Protein AF-A0A8D9PBV0-F1 (afdb_monomer_lite)

Sequence (249 aa):
MQILLNSAFSREEVDAIQDICRNWRSVNKRFAGEMISAIDLSRPKSQHIDIMLHYMQPNEVKELYERTDSEMQGLMHHAANASRVKDDFRTSLDTLTHCLSGDDVEEIMLTKDIRGNIPATITDEAAIIAMDYFKENPELVAKMLVNRDDFGAGILFDTSEIKVLEKAFEVLKNNPDELADILMLCNANGDTAYTYHKEMGHSKEIKNALEEKITELAVDSDLSVKESISLLEINELHPQIANYLRYQK

Structure (mmCIF, N/CA/C/O backbone):
data_AF-A0A8D9PBV0-F1
#
_entry.id   AF-A0A8D9PBV0-F1
#
loop_
_atom_site.group_PDB
_atom_site.id
_atom_site.type_symbol
_atom_site.label_atom_id
_atom_site.label_alt_id
_atom_site.label_comp_id
_atom_site.label_asym_id
_atom_site.label_entity_id
_atom_site.label_seq_id
_atom_site.pdbx_PDB_ins_code
_atom_site.Cartn_x
_atom_site.Cartn_y
_atom_site.Cartn_z
_atom_site.occupancy
_atom_site.B_iso_or_equiv
_atom_site.auth_seq_id
_atom_site.auth_comp_id
_atom_site.auth_asym_id
_atom_site.auth_atom_id
_atom_site.pdbx_PDB_model_num
ATOM 1 N N . MET A 1 1 ? 23.864 8.789 -30.765 1.00 36.25 1 MET A N 1
ATOM 2 C CA . MET A 1 1 ? 23.866 7.311 -30.808 1.00 36.25 1 MET A CA 1
ATOM 3 C C . MET A 1 1 ? 25.249 6.712 -30.554 1.00 36.25 1 MET A C 1
ATOM 5 O O . MET A 1 1 ? 25.465 6.289 -29.435 1.00 36.25 1 MET A O 1
ATOM 9 N N . GLN A 1 2 ? 26.220 6.760 -31.484 1.00 35.47 2 GLN A N 1
ATOM 10 C CA . GLN A 1 2 ? 27.588 6.239 -31.241 1.00 35.47 2 GLN A CA 1
ATOM 11 C C . GLN A 1 2 ? 28.260 6.871 -30.009 1.00 35.47 2 GLN A C 1
ATOM 13 O O . GLN A 1 2 ? 28.910 6.190 -29.233 1.00 35.47 2 GLN A O 1
ATOM 18 N N . ILE A 1 3 ? 28.063 8.178 -29.814 1.00 36.44 3 ILE A N 1
ATOM 19 C CA . ILE A 1 3 ? 28.606 8.928 -28.671 1.00 36.44 3 ILE A CA 1
ATOM 20 C C . ILE A 1 3 ? 27.951 8.492 -27.347 1.00 36.44 3 ILE A C 1
ATOM 22 O O . ILE A 1 3 ? 28.643 8.390 -26.344 1.00 36.44 3 ILE A O 1
ATOM 26 N N . LEU A 1 4 ? 26.647 8.181 -27.359 1.00 36.50 4 LEU A N 1
ATOM 27 C CA . LEU A 1 4 ? 25.906 7.689 -26.188 1.00 36.50 4 LEU A CA 1
ATOM 28 C C . LEU A 1 4 ? 26.328 6.255 -25.841 1.00 36.50 4 LEU A C 1
ATOM 30 O O . LEU A 1 4 ? 26.686 5.980 -24.702 1.00 36.50 4 LEU A O 1
ATOM 34 N N . LEU A 1 5 ? 26.402 5.381 -26.847 1.00 39.47 5 LEU A N 1
ATOM 35 C CA . LEU A 1 5 ? 26.880 4.004 -26.718 1.00 39.47 5 LEU A CA 1
ATOM 36 C C . LEU A 1 5 ? 28.319 3.953 -26.177 1.00 39.47 5 LEU A C 1
ATOM 38 O O . LEU A 1 5 ? 28.586 3.316 -25.167 1.00 39.47 5 LEU A O 1
ATOM 42 N N . ASN A 1 6 ? 29.234 4.725 -26.762 1.00 42.22 6 ASN A N 1
ATOM 43 C CA . ASN A 1 6 ? 30.630 4.770 -26.317 1.00 42.22 6 ASN A CA 1
ATOM 44 C C . ASN A 1 6 ? 30.820 5.402 -24.924 1.00 42.22 6 ASN A C 1
ATOM 46 O O . ASN A 1 6 ? 31.891 5.261 -24.340 1.00 42.22 6 ASN A O 1
ATOM 50 N N . SER A 1 7 ? 29.829 6.143 -24.413 1.00 40.06 7 SER A N 1
ATOM 51 C CA . SER A 1 7 ? 29.861 6.722 -23.060 1.00 40.06 7 SER A CA 1
ATOM 52 C C . SER A 1 7 ? 29.321 5.776 -21.985 1.00 40.06 7 SER A C 1
ATOM 54 O O . SER A 1 7 ? 29.623 5.934 -20.803 1.00 40.06 7 SER A O 1
ATOM 56 N N . ALA A 1 8 ? 28.521 4.796 -22.400 1.00 39.28 8 ALA A N 1
ATOM 57 C CA . ALA A 1 8 ? 27.728 3.950 -21.522 1.00 39.28 8 ALA A CA 1
ATOM 58 C C . ALA A 1 8 ? 28.267 2.514 -21.432 1.00 39.28 8 ALA A C 1
ATOM 60 O O . ALA A 1 8 ? 28.169 1.901 -20.363 1.00 39.28 8 ALA A O 1
ATOM 61 N N . PHE A 1 9 ? 28.896 2.039 -22.509 1.00 48.75 9 PHE A N 1
ATOM 62 C CA . PHE A 1 9 ? 29.321 0.660 -22.726 1.00 48.75 9 PHE A CA 1
ATOM 63 C C . PHE A 1 9 ? 30.794 0.586 -23.119 1.00 48.75 9 PHE A C 1
ATOM 65 O O . PHE A 1 9 ? 31.369 1.533 -23.664 1.00 48.75 9 PHE A O 1
ATOM 72 N N . SER A 1 10 ? 31.404 -0.567 -22.870 1.00 56.88 10 SER A N 1
ATOM 73 C CA . SER A 1 10 ? 32.692 -0.916 -23.452 1.00 56.88 10 SER A CA 1
ATOM 74 C C . SER A 1 10 ? 32.586 -1.001 -24.973 1.00 56.88 10 SER A C 1
ATOM 76 O O . SER A 1 10 ? 31.526 -1.225 -25.553 1.00 56.88 10 SER A O 1
ATOM 78 N N . ARG A 1 11 ? 33.720 -0.833 -25.648 1.00 51.50 11 ARG A N 1
ATOM 79 C CA . ARG A 1 11 ? 33.779 -0.878 -27.111 1.00 51.50 11 ARG A CA 1
ATOM 80 C C . ARG A 1 11 ? 33.295 -2.218 -27.678 1.00 51.50 11 ARG A C 1
ATOM 82 O O . ARG A 1 11 ? 32.643 -2.228 -28.711 1.00 51.50 11 ARG A O 1
ATOM 89 N N . GLU A 1 12 ? 33.576 -3.310 -26.973 1.00 52.69 12 GLU A N 1
ATOM 90 C CA . GLU A 1 12 ? 33.152 -4.668 -27.330 1.00 52.69 12 GLU A CA 1
ATOM 91 C C . GLU A 1 12 ? 31.624 -4.822 -27.264 1.00 52.69 12 GLU A C 1
ATOM 93 O O . GLU A 1 12 ? 31.021 -5.379 -28.179 1.00 52.69 12 GLU A O 1
ATOM 98 N N . GLU A 1 13 ? 30.984 -4.254 -26.239 1.00 50.19 13 GLU A N 1
ATOM 99 C CA . GLU A 1 13 ? 29.521 -4.213 -26.109 1.00 50.19 13 GLU A CA 1
ATOM 100 C C . GLU A 1 13 ? 28.881 -3.314 -27.178 1.00 50.19 13 GLU A C 1
ATOM 102 O O . GLU A 1 13 ? 27.867 -3.682 -27.770 1.00 50.19 13 GLU A O 1
ATOM 107 N N . VAL A 1 14 ? 29.482 -2.156 -27.485 1.00 52.47 14 VAL A N 1
ATOM 108 C CA . VAL A 1 14 ? 28.993 -1.282 -28.566 1.00 52.47 14 VAL A CA 1
ATOM 109 C C . VAL A 1 14 ? 29.062 -1.988 -29.915 1.00 52.47 14 VAL A C 1
ATOM 111 O O . VAL A 1 14 ? 28.100 -1.920 -30.678 1.00 52.47 14 VAL A O 1
ATOM 114 N N . ASP A 1 15 ? 30.168 -2.668 -30.212 1.00 53.44 15 ASP A N 1
ATOM 115 C CA . ASP A 1 15 ? 30.342 -3.393 -31.471 1.00 53.44 15 ASP A CA 1
ATOM 116 C C . ASP A 1 15 ? 29.335 -4.558 -31.578 1.00 53.44 15 ASP A C 1
ATOM 118 O O . ASP A 1 15 ? 28.715 -4.732 -32.629 1.00 53.44 15 ASP A O 1
ATOM 122 N N . ALA A 1 16 ? 29.062 -5.270 -30.477 1.00 51.84 16 ALA A N 1
ATOM 123 C CA . ALA A 1 16 ? 28.031 -6.308 -30.417 1.00 51.84 16 ALA A CA 1
ATOM 124 C C . ALA A 1 16 ? 26.616 -5.750 -30.658 1.00 51.84 16 ALA A C 1
ATOM 126 O O . ALA A 1 16 ? 25.894 -6.257 -31.517 1.00 51.84 16 ALA A O 1
ATOM 127 N N . ILE A 1 17 ? 26.234 -4.666 -29.970 1.00 51.38 17 ILE A N 1
ATOM 128 C CA . ILE A 1 17 ? 24.937 -3.990 -30.159 1.00 51.38 17 ILE A CA 1
ATOM 129 C C . ILE A 1 17 ? 24.792 -3.513 -31.610 1.00 51.38 17 ILE A C 1
ATOM 131 O O . ILE A 1 17 ? 23.733 -3.653 -32.219 1.00 51.38 17 ILE A O 1
ATOM 135 N N . GLN A 1 18 ? 25.858 -2.974 -32.204 1.00 53.25 18 GLN A N 1
ATOM 136 C CA . GLN A 1 18 ? 25.827 -2.489 -33.583 1.00 53.25 18 GLN A CA 1
ATOM 137 C C . GLN A 1 18 ? 25.697 -3.601 -34.614 1.00 53.25 18 GLN A C 1
ATOM 139 O O . GLN A 1 18 ? 24.964 -3.425 -35.590 1.00 53.25 18 GLN A O 1
ATOM 144 N N . ASP A 1 19 ? 26.366 -4.730 -34.416 1.00 53.84 19 ASP A N 1
ATOM 145 C CA . ASP A 1 19 ? 26.230 -5.885 -35.299 1.00 53.84 19 ASP A CA 1
ATOM 146 C C . ASP A 1 19 ? 24.842 -6.528 -35.175 1.00 53.84 19 ASP A C 1
ATOM 148 O O . ASP A 1 19 ? 24.227 -6.873 -36.189 1.00 53.84 19 ASP A O 1
ATOM 152 N N . ILE A 1 20 ? 24.283 -6.577 -33.965 1.00 47.78 20 ILE A N 1
ATOM 153 C CA . ILE A 1 20 ? 22.910 -7.021 -33.704 1.00 47.78 20 ILE A CA 1
ATOM 154 C C . ILE A 1 20 ? 21.889 -6.084 -34.393 1.00 47.78 20 ILE A C 1
ATOM 156 O O . ILE A 1 20 ? 21.031 -6.552 -35.148 1.00 47.78 20 ILE A O 1
ATOM 160 N N . CYS A 1 21 ? 22.040 -4.758 -34.270 1.00 48.34 21 CYS A N 1
ATOM 161 C CA . CYS A 1 21 ? 21.192 -3.769 -34.955 1.00 48.34 21 CYS A CA 1
ATOM 162 C C . CYS A 1 21 ? 21.357 -3.763 -36.487 1.00 48.34 21 CYS A C 1
ATOM 164 O O . CYS A 1 21 ? 20.408 -3.468 -37.211 1.00 48.34 21 CYS A O 1
ATOM 166 N N . ARG A 1 22 ? 22.539 -4.085 -37.029 1.00 50.38 22 ARG A N 1
ATOM 167 C CA . ARG A 1 22 ? 22.750 -4.199 -38.488 1.00 50.38 22 ARG A CA 1
ATOM 168 C C . ARG A 1 22 ? 22.061 -5.431 -39.077 1.00 50.38 22 ARG A C 1
ATOM 170 O O . ARG A 1 22 ? 21.560 -5.365 -40.201 1.00 50.38 22 ARG A O 1
ATOM 177 N N . ASN A 1 23 ? 21.990 -6.523 -38.317 1.00 45.16 23 ASN A N 1
ATOM 178 C CA . ASN A 1 23 ? 21.353 -7.781 -38.724 1.00 45.16 23 ASN A CA 1
ATOM 179 C C . ASN A 1 23 ? 19.815 -7.783 -38.564 1.00 45.16 23 ASN A C 1
ATOM 181 O O . ASN A 1 23 ? 19.135 -8.696 -39.047 1.00 45.16 23 ASN A O 1
ATOM 185 N N . TRP A 1 24 ? 19.264 -6.718 -37.971 1.00 42.69 24 TRP A N 1
ATOM 186 C CA . TRP A 1 24 ? 17.841 -6.456 -37.709 1.00 42.69 24 TRP A CA 1
ATOM 187 C C . TRP A 1 24 ? 16.905 -6.636 -38.914 1.00 42.69 24 TRP A C 1
ATOM 189 O O . TRP A 1 24 ? 15.758 -7.040 -38.747 1.00 42.69 24 TRP A O 1
ATOM 199 N N . ARG A 1 25 ? 17.374 -6.441 -40.154 1.00 44.16 25 ARG A N 1
ATOM 200 C CA . ARG A 1 25 ? 16.506 -6.553 -41.345 1.00 44.16 25 ARG A CA 1
ATOM 201 C C . ARG A 1 25 ? 15.992 -7.968 -41.653 1.00 44.16 25 ARG A C 1
ATOM 203 O O . ARG A 1 25 ? 15.296 -8.115 -42.654 1.00 44.16 25 ARG A O 1
ATOM 210 N N . SER A 1 26 ? 16.326 -9.002 -40.870 1.00 43.44 26 SER A N 1
ATOM 211 C CA . SER A 1 26 ? 16.029 -10.387 -41.271 1.00 43.44 26 SER A CA 1
ATOM 212 C C . SER A 1 26 ? 15.280 -11.300 -40.293 1.00 43.44 26 SER A C 1
ATOM 214 O O . SER A 1 26 ? 14.610 -12.195 -40.800 1.00 43.44 26 SER A O 1
ATOM 216 N N . VAL A 1 27 ? 15.298 -11.147 -38.958 1.00 41.62 27 VAL A N 1
ATOM 217 C C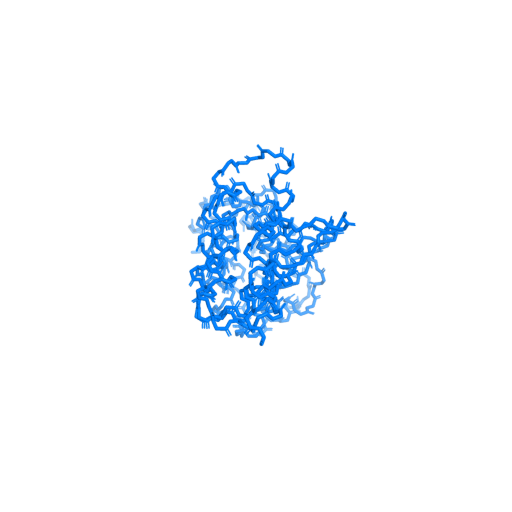A . VAL A 1 27 ? 14.587 -12.113 -38.079 1.00 41.62 27 VAL A CA 1
ATOM 218 C C . VAL A 1 27 ? 14.143 -11.506 -36.737 1.00 41.62 27 VAL A C 1
ATOM 220 O O . VAL A 1 27 ? 14.925 -11.368 -35.800 1.00 41.62 27 VAL A O 1
ATOM 223 N N . ASN A 1 28 ? 12.841 -11.242 -36.617 1.00 49.28 28 ASN A N 1
ATOM 224 C CA . ASN A 1 28 ? 12.184 -10.514 -35.521 1.00 49.28 28 ASN A CA 1
ATOM 225 C C . ASN A 1 28 ? 11.972 -11.324 -34.207 1.00 49.28 28 ASN A C 1
ATOM 227 O O . ASN A 1 28 ? 10.923 -11.228 -33.578 1.00 49.28 28 ASN A O 1
ATOM 231 N N . LYS A 1 29 ? 12.899 -12.219 -33.817 1.00 43.50 29 LYS A N 1
ATOM 232 C CA . LYS A 1 29 ? 12.733 -13.070 -32.602 1.00 43.50 29 LYS A CA 1
ATOM 233 C C . LYS A 1 29 ? 14.004 -13.366 -31.798 1.00 43.50 29 LYS A C 1
ATOM 235 O O . LYS A 1 29 ? 13.901 -13.654 -30.615 1.00 43.50 29 LYS A O 1
ATOM 240 N N . ARG A 1 30 ? 15.190 -13.322 -32.414 1.00 40.69 30 ARG A N 1
ATOM 241 C CA . ARG A 1 30 ? 16.468 -13.659 -31.747 1.00 40.69 30 ARG A CA 1
ATOM 242 C C . ARG A 1 30 ? 17.102 -12.464 -31.018 1.00 40.69 30 ARG A C 1
ATOM 244 O O . ARG A 1 30 ? 17.847 -12.640 -30.067 1.00 40.69 30 ARG A O 1
ATOM 251 N N . PHE A 1 31 ? 16.729 -11.262 -31.451 1.00 45.47 31 PHE A N 1
ATOM 252 C CA . PHE A 1 31 ? 17.307 -9.980 -31.059 1.00 45.47 31 PHE A CA 1
ATOM 253 C C . PHE A 1 31 ? 17.132 -9.638 -29.576 1.00 45.47 31 PHE A C 1
ATOM 255 O O . PHE A 1 31 ? 18.083 -9.189 -28.955 1.00 45.47 31 PHE A O 1
ATOM 262 N N . ALA A 1 32 ? 15.951 -9.864 -28.996 1.00 44.62 32 ALA A N 1
ATOM 263 C CA . ALA A 1 32 ? 15.698 -9.514 -27.599 1.00 44.62 32 ALA A CA 1
ATOM 264 C C . ALA A 1 32 ? 16.566 -10.336 -26.643 1.00 44.62 32 ALA A C 1
ATOM 266 O O . ALA A 1 32 ? 17.310 -9.760 -25.861 1.00 44.62 32 ALA A O 1
ATOM 267 N N . GLY A 1 33 ? 16.566 -11.663 -26.798 1.00 40.53 33 GLY A N 1
ATOM 268 C CA . GLY A 1 33 ? 17.412 -12.548 -25.996 1.00 40.53 33 GLY A CA 1
ATOM 269 C C . GLY A 1 33 ? 18.910 -12.299 -26.207 1.00 40.53 33 GLY A C 1
ATOM 270 O O . GLY A 1 33 ? 19.678 -12.371 -25.253 1.00 40.53 33 GLY A O 1
ATOM 271 N N . GLU A 1 34 ? 19.345 -11.950 -27.424 1.00 44.31 34 GLU A N 1
ATOM 272 C CA . GLU A 1 34 ? 20.750 -11.605 -27.707 1.00 44.31 34 GLU A CA 1
ATOM 273 C C . GLU A 1 34 ? 21.148 -10.230 -27.139 1.00 44.31 34 GLU A C 1
ATOM 275 O O . GLU A 1 34 ? 22.245 -10.099 -26.605 1.00 44.31 34 GLU A O 1
ATOM 280 N N . MET A 1 35 ? 20.261 -9.229 -27.168 1.00 45.88 35 MET A N 1
ATOM 281 C CA . MET A 1 35 ? 20.467 -7.924 -26.524 1.00 45.88 35 MET A CA 1
ATOM 282 C C . MET A 1 35 ? 20.488 -8.043 -25.000 1.00 45.88 35 MET A C 1
ATOM 284 O O . MET A 1 35 ? 21.378 -7.493 -24.366 1.00 45.88 35 MET A O 1
ATOM 288 N N . ILE A 1 36 ? 19.560 -8.799 -24.413 1.00 44.12 36 ILE A N 1
ATOM 289 C CA . ILE A 1 36 ? 19.495 -9.064 -22.968 1.00 44.12 36 ILE A CA 1
ATOM 290 C C . ILE A 1 36 ? 20.719 -9.862 -22.496 1.00 44.12 36 ILE A C 1
ATOM 292 O O . ILE A 1 36 ? 21.207 -9.635 -21.396 1.00 44.12 36 ILE A O 1
ATOM 296 N N . SER A 1 37 ? 21.264 -10.740 -23.346 1.00 42.94 37 SER A N 1
ATOM 297 C CA . SER A 1 37 ? 22.513 -11.466 -23.071 1.00 42.94 37 SER A CA 1
ATOM 298 C C . SER A 1 37 ? 23.777 -10.615 -23.261 1.00 42.94 37 SER A C 1
ATOM 300 O O . SER A 1 37 ? 24.800 -10.905 -22.644 1.00 42.94 37 SER A O 1
ATOM 302 N N . ALA A 1 38 ? 23.742 -9.609 -24.143 1.00 40.69 38 ALA A N 1
ATOM 303 C CA . ALA A 1 38 ? 24.864 -8.707 -24.423 1.00 40.69 38 ALA A CA 1
ATOM 304 C C . ALA A 1 38 ? 24.919 -7.506 -23.466 1.00 40.69 38 ALA A C 1
ATOM 306 O O . ALA A 1 38 ? 25.987 -6.942 -23.242 1.00 40.69 38 ALA A O 1
ATOM 307 N N . ILE A 1 39 ? 23.775 -7.116 -22.908 1.00 45.81 39 ILE A N 1
ATOM 308 C CA . ILE A 1 39 ? 23.671 -6.142 -21.829 1.00 45.81 39 ILE A CA 1
ATOM 309 C C . ILE A 1 39 ? 24.041 -6.871 -20.541 1.00 45.81 39 ILE A C 1
ATOM 311 O O . ILE A 1 39 ? 23.342 -7.783 -20.109 1.00 45.81 39 ILE A O 1
ATOM 315 N N . ASP A 1 40 ? 25.143 -6.477 -19.909 1.00 42.38 40 ASP A N 1
ATOM 316 C CA . ASP A 1 40 ? 25.464 -6.940 -18.564 1.00 42.38 40 ASP A CA 1
ATOM 317 C C . ASP A 1 40 ? 24.347 -6.510 -17.595 1.00 42.38 40 ASP A C 1
ATOM 319 O O . ASP A 1 40 ? 24.329 -5.388 -17.082 1.00 42.38 40 ASP A O 1
ATOM 323 N N . LEU A 1 41 ? 23.410 -7.427 -17.327 1.00 41.47 41 LEU A N 1
ATOM 324 C CA . LEU A 1 41 ? 22.306 -7.255 -16.380 1.00 41.47 41 LEU A CA 1
ATOM 325 C C . LEU A 1 41 ? 22.797 -6.997 -14.944 1.00 41.47 41 LEU A C 1
ATOM 327 O O . LEU A 1 41 ? 21.984 -6.722 -14.069 1.00 41.47 41 LEU A O 1
ATOM 331 N N . SER A 1 42 ? 24.100 -7.058 -14.646 1.00 37.19 42 SER A N 1
ATOM 332 C CA . SER A 1 42 ? 24.633 -6.597 -13.357 1.00 37.19 42 SER A CA 1
ATOM 333 C C . SER A 1 42 ? 24.762 -5.069 -13.260 1.00 37.19 42 SER A C 1
ATOM 335 O O . SER A 1 42 ? 25.032 -4.544 -12.176 1.00 37.19 42 SER A O 1
ATOM 337 N N . ARG A 1 43 ? 24.544 -4.332 -14.362 1.00 38.22 43 ARG A N 1
ATOM 338 C CA . ARG A 1 43 ? 24.663 -2.869 -14.421 1.00 38.22 43 ARG A CA 1
ATOM 339 C C . ARG A 1 43 ? 23.362 -2.217 -14.909 1.00 38.22 43 ARG A C 1
ATOM 341 O O . ARG A 1 43 ? 23.128 -2.135 -16.114 1.00 38.22 43 ARG A O 1
ATOM 348 N N . PRO A 1 44 ? 22.533 -1.685 -13.997 1.00 37.72 44 PRO A N 1
ATOM 349 C CA . PRO A 1 44 ? 21.381 -0.880 -14.372 1.00 37.72 44 PRO A CA 1
ATOM 350 C C . PRO A 1 44 ? 21.894 0.433 -14.953 1.00 37.72 44 PRO A C 1
ATOM 352 O O . PRO A 1 44 ? 22.664 1.149 -14.314 1.00 37.72 44 PRO A O 1
ATOM 355 N N . LYS A 1 45 ? 21.493 0.747 -16.180 1.00 44.91 45 LYS A N 1
ATOM 356 C CA . LYS A 1 45 ? 21.594 2.105 -16.707 1.00 44.91 45 LYS A CA 1
ATOM 357 C C . LYS A 1 45 ? 20.335 2.357 -17.510 1.00 44.91 45 LYS A C 1
ATOM 359 O O . LYS A 1 45 ? 20.077 1.629 -18.463 1.00 44.91 45 LYS A O 1
ATOM 364 N N . SER A 1 46 ? 19.597 3.401 -17.157 1.00 40.22 46 SER A N 1
ATOM 365 C CA . SER A 1 46 ? 18.523 4.021 -17.954 1.00 40.22 46 SER A CA 1
ATOM 366 C C . SER A 1 46 ? 18.843 4.104 -19.458 1.00 40.22 46 SER A C 1
ATOM 368 O O . SER A 1 46 ? 17.984 3.884 -20.306 1.00 40.22 46 SER A O 1
ATOM 370 N N . GLN A 1 47 ? 20.123 4.269 -19.796 1.00 41.84 47 GLN A N 1
ATOM 371 C CA . GLN A 1 47 ? 20.657 4.248 -21.161 1.00 41.84 47 GLN A CA 1
ATOM 372 C C . GLN A 1 47 ? 20.375 2.943 -21.937 1.00 41.84 47 GLN A C 1
ATOM 374 O O . GLN A 1 47 ? 20.214 3.002 -23.153 1.00 41.84 47 GLN A O 1
ATOM 379 N N . HIS A 1 48 ? 20.290 1.777 -21.280 1.00 45.41 48 HIS A N 1
ATOM 380 C CA . HIS A 1 48 ? 19.920 0.501 -21.914 1.00 45.41 48 HIS A CA 1
ATOM 381 C C . HIS A 1 48 ? 18.485 0.528 -22.453 1.00 45.41 48 HIS A C 1
ATOM 383 O O . HIS A 1 48 ? 18.235 0.058 -23.563 1.00 45.41 48 HIS A O 1
ATOM 389 N N . ILE A 1 49 ? 17.568 1.128 -21.691 1.00 47.59 49 ILE A N 1
ATOM 390 C CA . ILE A 1 49 ? 16.146 1.238 -22.029 1.00 47.59 49 ILE A CA 1
ATOM 391 C C . ILE A 1 49 ? 15.966 2.230 -23.185 1.00 47.59 49 ILE A C 1
ATOM 393 O O . ILE A 1 49 ? 15.338 1.893 -24.188 1.00 47.59 49 ILE A O 1
ATOM 397 N N . ASP A 1 50 ? 16.617 3.395 -23.110 1.00 43.06 50 ASP A N 1
ATOM 398 C CA . ASP A 1 50 ? 16.620 4.389 -24.192 1.00 43.06 50 ASP A CA 1
ATOM 399 C C . ASP A 1 50 ? 17.129 3.801 -25.516 1.00 43.06 50 ASP A C 1
ATOM 401 O O . ASP A 1 50 ? 16.609 4.108 -26.588 1.00 43.06 50 ASP A O 1
ATOM 405 N N . ILE A 1 51 ? 18.148 2.936 -25.460 1.00 45.00 51 ILE A N 1
ATOM 406 C CA . ILE A 1 51 ? 18.693 2.264 -26.643 1.00 45.00 51 ILE A CA 1
ATOM 407 C C . ILE A 1 51 ? 17.714 1.220 -27.176 1.00 45.00 51 ILE A C 1
ATOM 409 O O . ILE A 1 51 ? 17.468 1.213 -28.378 1.00 45.00 51 ILE A O 1
ATOM 413 N N . MET A 1 52 ? 17.134 0.368 -26.324 1.00 48.44 52 MET A N 1
ATOM 414 C CA . MET A 1 52 ? 16.145 -0.629 -26.756 1.00 48.44 52 MET A CA 1
ATOM 415 C C . MET A 1 52 ? 14.953 0.035 -27.458 1.00 48.44 52 MET A C 1
ATOM 417 O O . MET A 1 52 ? 14.555 -0.391 -28.540 1.00 48.44 52 MET A O 1
ATOM 421 N N . LEU A 1 53 ? 14.453 1.142 -26.913 1.00 45.34 53 LEU A N 1
ATOM 422 C CA . LEU A 1 53 ? 13.282 1.845 -27.439 1.00 45.34 53 LEU A CA 1
ATOM 423 C C . LEU A 1 53 ? 13.578 2.729 -28.647 1.00 45.34 53 LEU A C 1
ATOM 425 O O . LEU A 1 53 ? 12.698 2.955 -29.470 1.00 45.34 53 LEU A O 1
ATOM 429 N N . HIS A 1 54 ? 14.823 3.176 -28.820 1.00 44.97 54 HIS A N 1
ATOM 430 C CA . HIS A 1 54 ? 15.232 3.881 -30.035 1.00 44.97 54 HIS A CA 1
ATOM 431 C C . HIS A 1 54 ? 15.156 2.997 -31.294 1.00 44.97 54 HIS A C 1
ATOM 433 O O . HIS A 1 54 ? 15.034 3.520 -32.403 1.00 44.97 54 HIS A O 1
ATOM 439 N N . TYR A 1 55 ? 15.243 1.671 -31.137 1.00 40.78 55 TYR A N 1
ATOM 440 C CA . TYR A 1 55 ? 15.248 0.713 -32.247 1.00 40.78 55 TYR A CA 1
ATOM 441 C C . TYR A 1 55 ? 13.968 -0.120 -32.377 1.00 40.78 55 TYR A C 1
ATOM 443 O O . TYR A 1 55 ? 13.808 -0.795 -33.393 1.00 40.78 55 TYR A O 1
ATOM 451 N N . MET A 1 56 ? 13.062 -0.069 -31.399 1.00 43.97 56 MET A N 1
ATOM 452 C CA . MET A 1 56 ? 11.808 -0.824 -31.408 1.00 43.97 56 MET A CA 1
ATOM 453 C C . MET A 1 56 ? 10.625 0.078 -31.768 1.00 43.97 56 MET A C 1
ATOM 455 O O . MET A 1 56 ? 10.514 1.205 -31.291 1.00 43.97 56 MET A O 1
ATOM 459 N N . GLN A 1 57 ? 9.717 -0.408 -32.610 1.00 39.88 57 GLN A N 1
ATOM 460 C CA . GLN A 1 57 ? 8.422 0.238 -32.828 1.00 39.88 57 GLN A CA 1
ATOM 461 C C . GLN A 1 57 ? 7.487 -0.008 -31.622 1.00 39.88 57 GLN A C 1
ATOM 463 O O . GLN A 1 57 ? 7.627 -1.031 -30.953 1.00 39.88 57 GLN A O 1
ATOM 468 N N . PRO A 1 58 ? 6.493 0.859 -31.337 1.00 41.72 58 PRO A N 1
ATOM 469 C CA . PRO A 1 58 ? 5.595 0.697 -30.181 1.00 41.72 58 PRO A CA 1
ATOM 470 C C . PRO A 1 58 ? 4.892 -0.671 -30.106 1.00 41.72 58 PRO A C 1
ATOM 472 O O . PRO A 1 58 ? 4.760 -1.263 -29.039 1.00 41.72 58 PRO A O 1
AT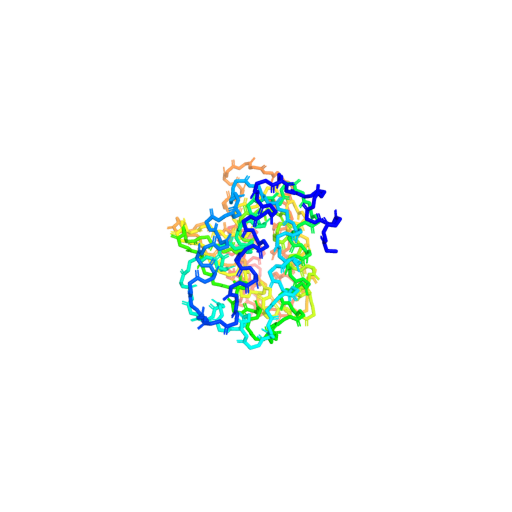OM 475 N N . ASN A 1 59 ? 4.504 -1.231 -31.252 1.00 42.72 59 ASN A N 1
ATOM 476 C CA . ASN A 1 59 ? 3.935 -2.577 -31.347 1.00 42.72 59 ASN A CA 1
ATOM 477 C C . ASN A 1 59 ? 4.959 -3.692 -31.068 1.00 42.72 59 ASN A C 1
ATOM 479 O O . ASN A 1 59 ? 4.573 -4.765 -30.627 1.00 42.72 59 ASN A O 1
ATOM 483 N N . GLU A 1 60 ? 6.249 -3.450 -31.301 1.00 46.47 60 GLU A N 1
ATOM 484 C CA . GLU A 1 60 ? 7.332 -4.387 -30.986 1.00 46.47 60 GLU A CA 1
ATOM 485 C C . GLU A 1 60 ? 7.687 -4.347 -29.496 1.00 46.47 60 GLU A C 1
ATOM 487 O O . GLU A 1 60 ? 8.034 -5.381 -28.941 1.00 46.47 60 GLU A O 1
ATOM 492 N N . VAL A 1 61 ? 7.556 -3.190 -28.833 1.00 47.75 61 VAL A N 1
ATOM 493 C CA . VAL A 1 61 ? 7.676 -3.062 -27.366 1.00 47.75 61 VAL A CA 1
ATOM 494 C C . VAL A 1 61 ? 6.531 -3.797 -26.679 1.00 47.75 61 VAL A C 1
ATOM 496 O O . VAL A 1 61 ? 6.771 -4.579 -25.762 1.00 47.75 61 VAL A O 1
ATOM 499 N N . LYS A 1 62 ? 5.305 -3.616 -27.186 1.00 43.56 62 LYS A N 1
ATOM 500 C CA . LYS A 1 62 ? 4.123 -4.358 -26.741 1.00 43.56 62 LYS A CA 1
ATOM 501 C C . LYS A 1 62 ? 4.266 -5.864 -26.986 1.00 43.56 62 LYS A C 1
ATOM 503 O O . LYS A 1 62 ? 4.085 -6.634 -26.056 1.00 43.56 62 LYS A O 1
ATOM 508 N N . GLU A 1 63 ? 4.692 -6.294 -28.177 1.00 44.72 63 GLU A N 1
ATOM 509 C CA . GLU A 1 63 ? 4.975 -7.714 -28.442 1.00 44.72 63 GLU A CA 1
ATOM 510 C C . GLU A 1 63 ? 6.113 -8.267 -27.569 1.00 44.72 63 GLU A C 1
ATOM 512 O O . GLU A 1 63 ? 6.080 -9.444 -27.231 1.00 44.72 63 GLU A O 1
ATOM 517 N N . LEU A 1 64 ? 7.127 -7.474 -27.204 1.00 46.94 64 LEU A N 1
ATOM 518 C CA . LEU A 1 64 ? 8.193 -7.915 -26.296 1.00 46.94 64 LEU A CA 1
ATOM 519 C C . LEU A 1 64 ? 7.670 -8.114 -24.872 1.00 46.94 64 LEU A C 1
ATOM 521 O O . LEU A 1 64 ? 7.986 -9.120 -24.235 1.00 46.94 64 LEU A O 1
ATOM 525 N N . TYR A 1 65 ? 6.840 -7.175 -24.420 1.00 43.62 65 TYR A N 1
ATOM 526 C CA . TYR A 1 65 ? 6.151 -7.225 -23.140 1.00 43.62 65 TYR A CA 1
ATOM 527 C C . TYR A 1 65 ? 5.194 -8.431 -23.063 1.00 43.62 65 TYR A C 1
ATOM 529 O O . TYR A 1 65 ? 5.256 -9.209 -22.118 1.00 43.62 65 TYR A O 1
ATOM 537 N N . GLU A 1 66 ? 4.396 -8.665 -24.111 1.00 40.72 66 GLU A N 1
ATOM 538 C CA . GLU A 1 66 ? 3.421 -9.764 -24.207 1.00 40.72 66 GLU A CA 1
ATOM 539 C C . GLU A 1 66 ? 4.044 -11.149 -24.489 1.00 40.72 66 GLU A C 1
ATOM 541 O O . GLU A 1 66 ? 3.397 -12.169 -24.253 1.00 40.72 66 GLU A O 1
ATOM 546 N N . ARG A 1 67 ? 5.268 -11.235 -25.044 1.00 42.78 67 ARG A N 1
ATOM 547 C CA . ARG A 1 67 ? 5.869 -12.512 -25.509 1.00 42.78 67 ARG A CA 1
ATOM 548 C C . ARG A 1 67 ? 7.021 -13.035 -24.652 1.00 42.78 67 ARG A C 1
ATOM 550 O O . ARG A 1 67 ? 7.618 -14.044 -25.038 1.00 42.78 67 ARG A O 1
ATOM 557 N N . THR A 1 68 ? 7.340 -12.410 -23.519 1.00 39.81 68 THR A N 1
ATOM 558 C CA . THR A 1 68 ? 8.376 -12.918 -22.605 1.00 39.81 68 THR A CA 1
ATOM 559 C C . THR A 1 68 ? 7.939 -12.866 -21.143 1.00 39.81 68 THR A C 1
ATOM 561 O O . THR A 1 68 ? 7.975 -11.822 -20.507 1.00 39.81 68 THR A O 1
ATOM 564 N N . ASP A 1 69 ? 7.634 -14.038 -20.590 1.00 40.31 69 ASP A N 1
ATOM 565 C CA . ASP A 1 69 ? 7.308 -14.291 -19.176 1.00 40.31 69 ASP A CA 1
ATOM 566 C C . ASP A 1 69 ? 8.429 -13.929 -18.160 1.00 40.31 69 ASP A C 1
ATOM 568 O O . ASP A 1 69 ? 8.340 -14.324 -17.001 1.00 40.31 69 ASP A O 1
ATOM 572 N N . SER A 1 70 ? 9.530 -13.248 -18.526 1.00 42.06 70 SER A N 1
ATOM 573 C CA . SER A 1 70 ? 10.643 -13.070 -17.566 1.00 42.06 70 SER A CA 1
ATOM 574 C C . SER A 1 70 ? 11.624 -11.912 -17.764 1.00 42.06 70 SER A C 1
ATOM 576 O O . SER A 1 70 ? 12.245 -11.502 -16.786 1.00 42.06 70 SER A O 1
ATOM 578 N N . GLU A 1 71 ? 11.831 -11.376 -18.971 1.00 39.09 71 GLU A N 1
ATOM 579 C CA . GLU A 1 71 ? 12.986 -10.483 -19.201 1.00 39.09 71 GLU A CA 1
ATOM 580 C C . GLU A 1 71 ? 12.636 -8.984 -19.224 1.00 39.09 71 GLU A C 1
ATOM 582 O O . GLU A 1 71 ? 13.405 -8.181 -18.696 1.00 39.09 71 GLU A O 1
ATOM 587 N N . MET A 1 72 ? 11.465 -8.587 -19.744 1.00 44.47 72 MET A N 1
ATOM 588 C CA . MET A 1 72 ? 11.039 -7.175 -19.744 1.00 44.47 72 MET A CA 1
ATOM 589 C C . MET A 1 72 ? 10.341 -6.759 -18.438 1.00 44.47 72 MET A C 1
ATOM 591 O O . MET A 1 72 ? 10.590 -5.660 -17.944 1.00 44.47 72 MET A O 1
ATOM 595 N N . GLN A 1 73 ? 9.578 -7.665 -17.806 1.00 48.31 73 GLN A N 1
ATOM 596 C CA . GLN A 1 73 ? 9.195 -7.555 -16.386 1.00 48.31 73 GLN A CA 1
ATOM 597 C C . GLN A 1 73 ? 10.456 -7.380 -15.525 1.00 48.31 73 GLN A C 1
ATOM 599 O O . GLN A 1 73 ? 10.530 -6.496 -14.675 1.00 48.31 73 GLN A O 1
ATOM 604 N N . GLY A 1 74 ? 11.517 -8.119 -15.860 1.00 47.66 74 GLY A N 1
ATOM 605 C CA . GLY A 1 74 ? 12.842 -7.954 -15.282 1.00 47.66 74 GLY A CA 1
ATOM 606 C C . GLY A 1 74 ? 13.355 -6.512 -15.281 1.00 47.66 74 GLY A C 1
ATOM 607 O O . GLY A 1 74 ? 14.040 -6.170 -14.337 1.00 47.66 74 GLY A O 1
ATOM 608 N N . LEU A 1 75 ? 13.007 -5.632 -16.229 1.00 50.09 75 LEU A N 1
ATOM 609 C CA . LEU A 1 75 ? 13.525 -4.253 -16.271 1.00 50.09 75 LEU A CA 1
ATOM 610 C C . LEU A 1 75 ? 12.917 -3.332 -15.204 1.00 50.09 75 LEU A C 1
ATOM 612 O O . LEU A 1 75 ? 13.664 -2.596 -14.568 1.00 50.09 75 LEU A O 1
ATOM 616 N N . MET A 1 76 ? 11.603 -3.389 -14.956 1.00 55.12 76 MET A N 1
ATOM 617 C CA . MET A 1 76 ? 10.970 -2.615 -13.870 1.00 55.12 76 MET A CA 1
ATOM 618 C C . MET A 1 76 ? 11.352 -3.153 -12.498 1.00 55.12 76 MET A C 1
ATOM 620 O O . MET A 1 76 ? 11.645 -2.386 -11.584 1.00 55.12 76 MET A O 1
ATOM 624 N N . HIS A 1 77 ? 11.409 -4.478 -12.377 1.00 52.88 77 HIS A N 1
ATOM 625 C CA . HIS A 1 77 ? 11.848 -5.153 -11.161 1.00 52.88 77 HIS A CA 1
ATOM 626 C C . HIS A 1 77 ? 13.348 -4.951 -10.912 1.00 52.88 77 HIS A C 1
ATOM 628 O O . HIS A 1 77 ? 13.777 -4.806 -9.771 1.00 52.88 77 HIS A O 1
ATOM 634 N N . HIS A 1 78 ? 14.168 -4.863 -11.961 1.00 49.19 78 HIS A N 1
ATOM 635 C CA . HIS A 1 78 ? 15.592 -4.536 -11.864 1.00 49.19 78 HIS A CA 1
ATOM 636 C C . HIS A 1 78 ? 15.810 -3.061 -11.549 1.00 49.19 78 HIS A C 1
ATOM 638 O O . HIS A 1 78 ? 16.572 -2.779 -10.637 1.00 49.19 78 HIS A O 1
ATOM 644 N N . ALA A 1 79 ? 15.090 -2.130 -12.184 1.00 47.03 79 ALA A N 1
ATOM 645 C CA . ALA A 1 79 ? 15.123 -0.705 -11.843 1.00 47.03 79 ALA A CA 1
ATOM 646 C C . ALA A 1 79 ? 14.674 -0.454 -10.393 1.00 47.03 79 ALA A C 1
ATOM 648 O O . ALA A 1 79 ? 15.289 0.342 -9.686 1.00 47.03 79 ALA A O 1
ATOM 649 N N . ALA A 1 80 ? 13.657 -1.178 -9.919 1.00 46.72 80 ALA A N 1
ATOM 650 C CA . ALA A 1 80 ? 13.219 -1.150 -8.527 1.00 46.72 80 ALA A CA 1
ATOM 651 C C . ALA A 1 80 ? 14.234 -1.792 -7.562 1.00 46.72 80 ALA A C 1
ATOM 653 O O . ALA A 1 80 ? 14.401 -1.300 -6.454 1.00 46.72 80 ALA A O 1
ATOM 654 N N . ASN A 1 81 ? 14.958 -2.842 -7.971 1.00 46.69 81 ASN A N 1
ATOM 655 C CA . ASN A 1 81 ? 16.070 -3.420 -7.196 1.00 46.69 81 ASN A CA 1
ATOM 656 C C . ASN A 1 81 ? 17.333 -2.531 -7.221 1.00 46.69 81 ASN A C 1
ATOM 658 O O . ASN A 1 81 ? 18.126 -2.523 -6.278 1.00 46.69 81 ASN A O 1
ATOM 662 N N . ALA A 1 82 ? 17.534 -1.780 -8.303 1.00 38.62 82 ALA A N 1
ATOM 663 C CA . ALA A 1 82 ? 18.630 -0.842 -8.524 1.00 38.62 82 ALA A CA 1
ATOM 664 C C . ALA A 1 82 ? 18.392 0.536 -7.882 1.00 38.62 82 ALA A C 1
ATOM 666 O O . ALA A 1 82 ? 19.336 1.321 -7.770 1.00 38.62 82 ALA A O 1
ATOM 667 N N . SER A 1 83 ? 17.165 0.809 -7.419 1.00 41.03 83 SER A N 1
ATOM 668 C CA . SER A 1 83 ? 16.628 2.096 -6.936 1.00 41.03 83 SER A CA 1
ATOM 669 C C . SER A 1 83 ? 17.320 2.705 -5.705 1.00 41.03 83 SER A C 1
ATOM 671 O O . SER A 1 83 ? 16.879 3.729 -5.182 1.00 41.03 83 SER A O 1
ATOM 673 N N . ARG A 1 84 ? 18.491 2.196 -5.298 1.00 42.41 84 ARG A N 1
ATOM 674 C CA . ARG A 1 84 ? 19.456 2.997 -4.520 1.00 42.41 84 ARG A CA 1
ATOM 675 C C . ARG A 1 84 ? 19.810 4.322 -5.222 1.00 42.41 84 ARG A C 1
ATOM 677 O O . ARG A 1 84 ? 20.379 5.204 -4.584 1.00 42.41 84 ARG A O 1
ATOM 684 N N . VAL A 1 85 ? 19.459 4.473 -6.504 1.00 44.69 85 VAL A N 1
ATOM 685 C CA . VAL A 1 85 ? 19.465 5.722 -7.274 1.00 44.69 85 VAL A CA 1
ATOM 686 C C . VAL A 1 85 ? 18.023 6.065 -7.696 1.00 44.69 85 VAL A C 1
ATOM 688 O O . VAL A 1 85 ? 17.438 5.387 -8.534 1.00 44.69 85 VAL A O 1
ATOM 691 N N . LYS A 1 86 ? 17.443 7.121 -7.105 1.00 50.47 86 LYS A N 1
ATOM 692 C CA . LYS A 1 86 ? 16.027 7.537 -7.258 1.00 50.47 86 LYS A CA 1
ATOM 693 C C . LYS A 1 86 ? 15.573 7.757 -8.710 1.00 50.47 86 LYS A C 1
ATOM 695 O O . LYS A 1 86 ? 14.408 7.542 -9.036 1.00 50.47 86 LYS A O 1
ATOM 700 N N . ASP A 1 87 ? 16.485 8.189 -9.575 1.00 54.41 87 ASP A N 1
ATOM 701 C CA . ASP A 1 87 ? 16.155 8.631 -10.933 1.00 54.41 87 ASP A CA 1
ATOM 702 C C . ASP A 1 87 ? 15.837 7.466 -11.889 1.00 54.41 87 ASP A C 1
ATOM 704 O O . ASP A 1 87 ? 15.118 7.657 -12.872 1.00 54.41 87 ASP A O 1
ATOM 708 N N . ASP A 1 88 ? 16.295 6.245 -11.594 1.00 63.78 88 ASP A N 1
ATOM 709 C CA . ASP A 1 88 ? 16.182 5.114 -12.525 1.00 63.78 88 ASP A CA 1
ATOM 710 C C . ASP A 1 88 ? 14.765 4.511 -12.572 1.00 63.78 88 ASP A C 1
ATOM 712 O O . ASP A 1 88 ? 14.283 4.145 -13.648 1.00 63.78 88 ASP A O 1
ATOM 716 N N . PHE A 1 89 ? 14.048 4.458 -11.442 1.00 70.38 89 PHE A N 1
ATOM 717 C CA . PHE A 1 89 ? 12.693 3.889 -11.403 1.00 70.38 89 PHE A CA 1
ATOM 718 C C . PHE A 1 89 ? 11.656 4.813 -12.057 1.00 70.38 89 PHE A C 1
ATOM 720 O O . PHE A 1 89 ? 10.859 4.367 -12.882 1.00 70.38 89 PHE A O 1
ATOM 727 N N . ARG A 1 90 ? 11.707 6.123 -11.769 1.00 75.19 90 ARG A N 1
ATOM 728 C CA . ARG A 1 90 ? 10.805 7.105 -12.395 1.00 75.19 90 ARG A CA 1
ATOM 729 C C . ARG A 1 90 ? 11.023 7.195 -13.904 1.00 75.19 90 ARG A C 1
ATOM 731 O O . ARG A 1 90 ? 10.055 7.155 -14.655 1.00 75.19 90 ARG A O 1
ATOM 738 N N . THR A 1 91 ? 12.283 7.246 -14.341 1.00 68.31 91 THR A N 1
ATOM 739 C CA . THR A 1 91 ? 12.622 7.261 -15.773 1.00 68.31 91 THR A CA 1
ATOM 740 C C . THR A 1 91 ? 12.072 6.022 -16.478 1.00 68.31 91 THR A C 1
ATOM 742 O O . THR A 1 91 ? 11.549 6.128 -17.585 1.00 68.31 91 THR A O 1
ATOM 745 N N . SER A 1 92 ? 12.122 4.854 -15.830 1.00 68.25 92 SER A N 1
ATOM 746 C CA . SER A 1 92 ? 11.558 3.617 -16.382 1.00 68.25 92 SER A CA 1
ATOM 747 C C . SER A 1 92 ? 10.030 3.687 -16.528 1.00 68.25 92 SER A C 1
ATOM 749 O O . SER A 1 92 ? 9.511 3.313 -17.578 1.00 68.25 92 SER A O 1
ATOM 751 N N . LEU A 1 93 ? 9.312 4.240 -15.540 1.00 74.00 93 LEU A N 1
ATOM 752 C CA . LEU A 1 93 ? 7.861 4.469 -15.627 1.00 74.00 93 LEU A CA 1
ATOM 753 C C . LEU A 1 93 ? 7.479 5.435 -16.752 1.00 74.00 93 LEU A C 1
ATOM 755 O O . LEU A 1 93 ? 6.586 5.129 -17.542 1.00 74.00 93 LEU A O 1
ATOM 759 N N . ASP A 1 94 ? 8.171 6.573 -16.856 1.00 71.69 94 ASP A N 1
ATOM 760 C CA . ASP A 1 94 ? 7.948 7.558 -17.926 1.00 71.69 94 ASP A CA 1
ATOM 761 C C . ASP A 1 94 ? 8.122 6.929 -19.304 1.00 71.69 94 ASP A C 1
ATOM 763 O O . ASP A 1 94 ? 7.349 7.148 -20.237 1.00 71.69 94 ASP A O 1
ATOM 767 N N . THR A 1 95 ? 9.135 6.085 -19.402 1.00 64.06 95 THR A N 1
ATOM 768 C CA . THR A 1 95 ? 9.499 5.412 -20.628 1.00 64.06 95 THR A CA 1
ATOM 769 C C . THR A 1 95 ? 8.476 4.347 -21.034 1.00 64.06 95 THR A C 1
ATOM 771 O O . THR A 1 95 ? 8.077 4.287 -22.198 1.00 64.06 95 THR A O 1
ATOM 774 N N . LEU A 1 96 ? 7.994 3.539 -20.086 1.00 65.38 96 LEU A N 1
ATOM 775 C CA . LEU A 1 96 ? 6.925 2.568 -20.338 1.00 65.38 96 LEU A CA 1
ATOM 776 C C . LEU A 1 96 ? 5.618 3.253 -20.715 1.00 65.38 96 LEU A C 1
ATOM 778 O O . LEU A 1 96 ? 4.997 2.865 -21.697 1.00 65.38 96 LEU A O 1
ATOM 782 N N . THR A 1 97 ? 5.248 4.313 -20.000 1.00 71.06 97 THR A N 1
ATOM 783 C CA . THR A 1 97 ? 4.037 5.098 -20.280 1.00 71.06 97 THR A CA 1
ATOM 784 C C . THR A 1 97 ? 4.091 5.765 -21.655 1.00 71.06 97 THR A C 1
ATOM 786 O O . THR A 1 97 ? 3.060 5.969 -22.290 1.00 71.06 97 THR A O 1
ATOM 789 N N . HIS A 1 98 ? 5.288 6.074 -22.163 1.00 66.19 98 HIS A N 1
ATOM 790 C CA . HIS A 1 98 ? 5.455 6.557 -23.534 1.00 66.19 98 HIS A CA 1
ATOM 791 C C . HIS A 1 98 ? 5.227 5.466 -24.593 1.00 66.19 98 HIS A C 1
ATOM 793 O O . HIS A 1 98 ? 4.822 5.769 -25.716 1.00 66.19 98 HIS A O 1
ATOM 799 N N . CYS A 1 99 ? 5.514 4.209 -24.256 1.00 49.88 99 CYS A N 1
ATOM 800 C CA . CYS A 1 99 ? 5.583 3.109 -25.217 1.00 49.88 99 CYS A CA 1
ATOM 801 C C . CYS A 1 99 ? 4.373 2.169 -25.176 1.00 49.88 99 CYS A C 1
ATOM 803 O O . CYS A 1 99 ? 4.100 1.489 -26.165 1.00 49.88 99 CYS A O 1
ATOM 805 N N . LEU A 1 100 ? 3.666 2.121 -24.050 1.00 57.09 100 LEU A N 1
ATOM 806 C CA . LEU A 1 100 ? 2.558 1.216 -23.773 1.00 57.09 100 LEU A CA 1
ATOM 807 C C . LEU A 1 100 ? 1.278 1.999 -23.473 1.00 57.09 100 LEU A C 1
ATOM 809 O O . LEU A 1 100 ? 1.306 3.206 -23.231 1.00 57.09 100 LEU A O 1
ATOM 813 N N . SER A 1 101 ? 0.136 1.312 -23.516 1.00 68.50 101 SER A N 1
ATOM 814 C CA . SER A 1 101 ? -1.115 1.919 -23.058 1.00 68.50 101 SER A CA 1
ATOM 815 C C . SER A 1 101 ? -1.127 2.059 -21.533 1.00 68.50 101 SER A C 1
ATOM 817 O O . SER A 1 101 ? -0.375 1.371 -20.846 1.00 68.50 101 SER A O 1
ATOM 819 N N . GLY A 1 102 ? -1.990 2.937 -21.010 1.00 70.00 102 GLY A N 1
ATOM 820 C CA . GLY A 1 102 ? -2.180 3.086 -19.564 1.00 70.00 102 GLY A CA 1
ATOM 821 C C . GLY A 1 102 ? -2.469 1.739 -18.905 1.00 70.00 102 GLY A C 1
ATOM 822 O O . GLY A 1 102 ? -1.697 1.320 -18.054 1.00 70.00 102 GLY A O 1
ATOM 823 N N . ASP A 1 103 ? -3.483 1.023 -19.394 1.00 71.62 103 ASP A N 1
ATOM 824 C CA . ASP A 1 103 ? -3.888 -0.296 -18.894 1.00 71.62 103 ASP A CA 1
ATOM 825 C C . ASP A 1 103 ? -2.724 -1.299 -18.848 1.00 71.62 103 ASP A C 1
ATOM 827 O O . ASP A 1 103 ? -2.554 -1.996 -17.848 1.00 71.62 103 ASP A O 1
ATOM 831 N N . ASP A 1 104 ? -1.887 -1.331 -19.895 1.00 66.00 104 ASP A N 1
ATOM 832 C CA . ASP A 1 104 ? -0.712 -2.206 -19.928 1.00 66.00 104 ASP A CA 1
ATOM 833 C C . ASP A 1 104 ? 0.260 -1.829 -18.791 1.00 66.00 104 ASP A C 1
ATOM 835 O O . ASP A 1 104 ? 0.736 -2.716 -18.091 1.00 66.00 104 ASP A O 1
ATOM 839 N N . VAL A 1 105 ? 0.528 -0.528 -18.572 1.00 71.31 105 VAL A N 1
ATOM 840 C CA . VAL A 1 105 ? 1.404 -0.015 -17.494 1.00 71.31 105 VAL A CA 1
ATOM 841 C C . VAL A 1 105 ? 0.860 -0.361 -16.104 1.00 71.31 105 VAL A C 1
ATOM 843 O O .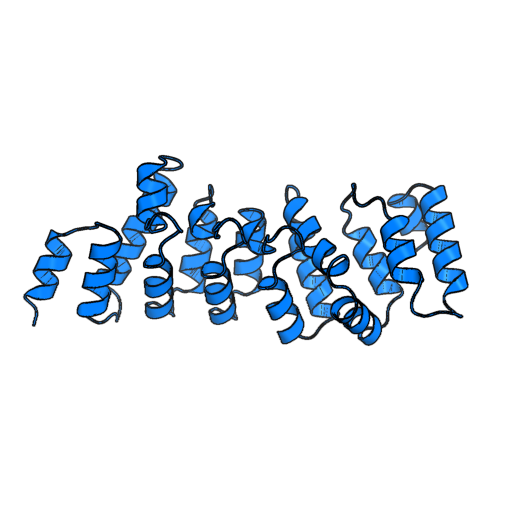 VAL A 1 105 ? 1.625 -0.779 -15.230 1.00 71.31 105 VAL A O 1
ATOM 846 N N . GLU A 1 106 ? -0.449 -0.215 -15.897 1.00 82.56 106 GLU A N 1
ATOM 847 C CA . GLU A 1 106 ? -1.112 -0.573 -14.639 1.00 82.56 106 GLU A CA 1
ATOM 848 C C . GLU A 1 106 ? -0.972 -2.068 -14.334 1.00 82.56 106 GLU A C 1
ATOM 850 O O . GLU A 1 106 ? -0.650 -2.445 -13.205 1.00 82.56 106 GLU A O 1
ATOM 855 N N . GLU A 1 107 ? -1.139 -2.921 -15.347 1.00 76.94 107 GLU A N 1
ATOM 856 C CA . GLU A 1 107 ? -0.942 -4.364 -15.220 1.00 76.94 107 GLU A CA 1
ATOM 857 C C . GLU A 1 107 ? 0.501 -4.699 -14.816 1.00 76.94 107 GLU A C 1
ATOM 859 O O . GLU A 1 107 ? 0.706 -5.508 -13.906 1.00 76.94 107 GLU A O 1
ATOM 864 N N . ILE A 1 108 ? 1.511 -4.035 -15.398 1.00 73.44 108 ILE A N 1
ATOM 865 C CA . ILE A 1 108 ? 2.928 -4.241 -15.020 1.00 73.44 108 ILE A CA 1
ATOM 866 C C . ILE A 1 108 ? 3.139 -3.972 -13.534 1.00 73.44 108 ILE A C 1
ATOM 868 O O . ILE A 1 108 ? 3.809 -4.740 -12.844 1.00 73.44 108 ILE A O 1
ATOM 872 N N . MET A 1 109 ? 2.564 -2.879 -13.035 1.00 79.50 109 MET A N 1
ATOM 873 C CA . MET A 1 109 ? 2.738 -2.444 -11.650 1.00 79.50 109 MET A CA 1
ATOM 874 C C . MET A 1 109 ? 2.134 -3.407 -10.632 1.00 79.50 109 MET A C 1
ATOM 876 O O . MET A 1 109 ? 2.522 -3.378 -9.463 1.00 79.50 109 MET A O 1
ATOM 880 N N . LEU A 1 110 ? 1.216 -4.268 -11.070 1.00 82.19 110 LEU A N 1
ATOM 881 C CA . LEU A 1 110 ? 0.564 -5.280 -10.246 1.00 82.19 110 LEU A CA 1
ATOM 882 C C . LEU A 1 110 ? 1.084 -6.700 -10.512 1.00 82.19 110 LEU A C 1
ATOM 884 O O . LEU A 1 110 ? 0.763 -7.621 -9.758 1.00 82.19 110 LEU A O 1
ATOM 888 N N . THR A 1 111 ? 1.891 -6.892 -11.554 1.00 73.50 111 THR A N 1
ATOM 889 C CA . THR A 1 111 ? 2.368 -8.212 -11.965 1.00 73.50 111 THR A CA 1
ATOM 890 C C . THR A 1 111 ? 3.638 -8.597 -11.220 1.00 73.50 111 THR A C 1
ATOM 892 O O . THR A 1 111 ? 4.599 -7.824 -11.127 1.00 73.50 111 THR A O 1
ATOM 895 N N . LYS A 1 112 ? 3.642 -9.828 -10.701 1.00 70.50 112 LYS A N 1
ATOM 896 C CA . LYS A 1 112 ? 4.796 -10.379 -9.997 1.00 70.50 112 LYS A CA 1
ATOM 897 C C . LYS A 1 112 ? 5.909 -10.761 -10.972 1.00 70.50 112 LYS A C 1
ATOM 899 O O . LYS A 1 112 ? 5.616 -11.250 -12.060 1.00 70.50 112 LYS A O 1
ATOM 904 N N . ASP A 1 113 ? 7.171 -10.570 -10.590 1.00 61.28 113 ASP A N 1
ATOM 905 C CA . ASP A 1 113 ? 8.293 -11.140 -11.345 1.00 61.28 113 ASP A CA 1
ATOM 906 C C . ASP A 1 113 ? 8.448 -12.647 -11.092 1.00 61.28 113 ASP A C 1
ATOM 908 O O . ASP A 1 113 ? 7.768 -13.257 -10.269 1.00 61.28 113 ASP A O 1
ATOM 912 N N . ILE A 1 114 ? 9.424 -13.252 -11.771 1.00 55.12 114 ILE A N 1
ATOM 913 C CA . ILE A 1 114 ? 9.802 -14.661 -11.596 1.00 55.12 114 ILE A CA 1
ATOM 914 C C . ILE A 1 114 ? 10.279 -15.018 -10.177 1.00 55.12 114 ILE A C 1
ATOM 916 O O . ILE A 1 114 ? 10.450 -16.196 -9.866 1.00 55.12 114 ILE A O 1
ATOM 920 N N . ARG A 1 115 ? 10.577 -14.021 -9.337 1.00 56.12 115 ARG A N 1
ATOM 921 C CA . ARG A 1 115 ? 10.948 -14.190 -7.927 1.00 56.12 115 ARG A CA 1
ATOM 922 C C . ARG A 1 115 ? 9.764 -13.921 -6.996 1.00 56.12 115 ARG A C 1
ATOM 924 O O . ARG A 1 115 ? 9.943 -14.018 -5.786 1.00 56.12 115 ARG A O 1
ATOM 931 N N . GLY A 1 116 ? 8.595 -13.609 -7.547 1.00 63.88 116 GLY A N 1
ATOM 932 C CA . GLY A 1 116 ? 7.374 -13.315 -6.818 1.00 63.88 116 GLY A CA 1
ATOM 933 C C . GLY A 1 116 ? 7.258 -11.875 -6.321 1.00 63.88 116 GLY A C 1
ATOM 934 O O . GLY A 1 116 ? 6.253 -11.575 -5.685 1.00 63.88 116 GLY A O 1
ATOM 935 N N . ASN A 1 117 ? 8.228 -10.990 -6.589 1.00 66.81 117 ASN A N 1
ATOM 936 C CA . ASN A 1 117 ? 8.197 -9.587 -6.147 1.00 66.81 117 ASN A CA 1
ATOM 937 C C . ASN A 1 117 ? 7.208 -8.779 -6.980 1.00 66.81 117 ASN A C 1
ATOM 939 O O . ASN A 1 117 ? 6.894 -9.191 -8.085 1.00 66.81 117 ASN A O 1
ATOM 943 N N . ILE A 1 118 ? 6.786 -7.603 -6.509 1.00 75.06 118 ILE A N 1
ATOM 944 C CA . ILE A 1 118 ? 6.006 -6.604 -7.263 1.00 75.06 118 ILE A CA 1
ATOM 945 C C . ILE A 1 118 ? 6.855 -5.325 -7.348 1.00 75.06 118 ILE A C 1
ATOM 947 O O . ILE A 1 118 ? 7.504 -4.996 -6.355 1.00 75.06 118 ILE A O 1
ATOM 951 N N . PRO A 1 119 ? 6.862 -4.548 -8.454 1.00 73.38 119 PRO A N 1
ATOM 952 C CA . PRO A 1 119 ? 7.815 -3.443 -8.614 1.00 73.38 119 PRO A CA 1
ATOM 953 C C . PRO A 1 119 ? 7.834 -2.455 -7.438 1.00 73.38 119 PRO A C 1
ATOM 955 O O . PRO A 1 119 ? 8.895 -2.042 -6.973 1.00 73.38 119 PRO A O 1
ATOM 958 N N . ALA A 1 120 ? 6.654 -2.113 -6.920 1.00 77.69 120 ALA A N 1
ATOM 959 C CA . ALA A 1 120 ? 6.504 -1.165 -5.823 1.00 77.69 120 ALA A CA 1
ATOM 960 C C . ALA A 1 120 ? 6.753 -1.753 -4.424 1.00 77.69 120 ALA A C 1
ATOM 962 O O . ALA A 1 120 ? 6.872 -0.980 -3.483 1.00 77.69 120 ALA A O 1
ATOM 963 N N . THR A 1 121 ? 6.843 -3.078 -4.262 1.00 76.00 121 THR A N 1
ATOM 964 C CA . THR A 1 121 ? 7.150 -3.710 -2.962 1.00 76.00 121 THR A CA 1
ATOM 965 C C . THR A 1 121 ? 8.647 -3.943 -2.760 1.00 76.00 121 THR A C 1
ATOM 967 O O . THR A 1 121 ? 9.066 -4.286 -1.662 1.00 76.00 121 THR A O 1
ATOM 970 N N . ILE A 1 122 ? 9.474 -3.735 -3.792 1.00 72.06 122 ILE A N 1
ATOM 971 C CA . ILE A 1 122 ? 10.913 -4.043 -3.744 1.00 72.06 122 ILE A CA 1
ATOM 972 C C . ILE A 1 122 ? 11.692 -3.070 -2.845 1.00 72.06 122 ILE A C 1
ATOM 974 O O . ILE A 1 122 ? 12.642 -3.475 -2.176 1.00 72.06 122 ILE A O 1
ATOM 978 N N . THR A 1 123 ? 11.325 -1.784 -2.829 1.00 79.31 123 THR A N 1
ATOM 979 C CA . THR A 1 123 ? 11.939 -0.770 -1.950 1.00 79.31 123 THR A CA 1
ATOM 980 C C . THR A 1 123 ? 10.936 0.303 -1.544 1.00 79.31 123 THR A C 1
ATOM 982 O O . THR A 1 123 ? 10.037 0.637 -2.317 1.00 79.31 123 THR A O 1
ATOM 985 N N . ASP A 1 124 ? 11.175 0.931 -0.389 1.00 87.00 124 ASP A N 1
ATOM 986 C CA . ASP A 1 124 ? 10.431 2.112 0.071 1.00 87.00 124 ASP A CA 1
ATOM 987 C C . ASP A 1 124 ? 10.431 3.246 -0.971 1.00 87.00 124 ASP A C 1
ATOM 989 O O . ASP A 1 124 ? 9.405 3.878 -1.222 1.00 87.00 124 ASP A O 1
ATOM 993 N N . GLU A 1 125 ? 11.563 3.485 -1.641 1.00 85.25 125 GLU A N 1
ATOM 994 C CA . GLU A 1 125 ? 11.661 4.525 -2.670 1.00 85.25 125 GLU A CA 1
ATOM 995 C C . GLU A 1 125 ? 10.816 4.194 -3.910 1.00 85.25 125 GLU A C 1
ATOM 997 O O . GLU A 1 125 ? 10.138 5.077 -4.436 1.00 85.25 125 GLU A O 1
ATOM 1002 N N . ALA A 1 126 ? 10.814 2.935 -4.366 1.00 83.00 126 ALA A N 1
ATOM 1003 C CA . ALA A 1 126 ? 9.972 2.512 -5.485 1.00 83.00 126 ALA A CA 1
ATOM 1004 C C . ALA A 1 126 ? 8.481 2.661 -5.145 1.00 83.00 126 ALA A C 1
ATOM 1006 O O . ALA A 1 126 ? 7.720 3.165 -5.973 1.00 83.00 126 ALA A O 1
ATOM 1007 N N . ALA A 1 127 ? 8.080 2.312 -3.916 1.00 89.56 127 ALA A N 1
ATOM 1008 C CA . ALA A 1 127 ? 6.721 2.532 -3.427 1.00 89.56 127 ALA A CA 1
ATOM 1009 C C . ALA A 1 127 ? 6.340 4.021 -3.477 1.00 89.56 127 ALA A C 1
ATOM 1011 O O . ALA A 1 127 ? 5.306 4.380 -4.042 1.00 89.56 127 ALA A O 1
ATOM 1012 N N . ILE A 1 128 ? 7.196 4.900 -2.942 1.00 91.81 128 ILE A N 1
ATOM 1013 C CA . ILE A 1 128 ? 6.973 6.355 -2.924 1.00 91.81 128 ILE A CA 1
ATOM 1014 C C . ILE A 1 128 ? 6.847 6.913 -4.342 1.00 91.81 128 ILE A C 1
ATOM 1016 O O . ILE A 1 128 ? 5.916 7.673 -4.616 1.00 91.81 128 ILE A O 1
ATOM 1020 N N . ILE A 1 129 ? 7.769 6.554 -5.242 1.00 88.88 129 ILE A N 1
ATOM 1021 C CA . ILE A 1 129 ? 7.753 7.039 -6.626 1.00 88.88 129 ILE A CA 1
ATOM 1022 C C . ILE A 1 129 ? 6.492 6.558 -7.337 1.00 88.88 129 ILE A C 1
ATOM 1024 O O . ILE A 1 129 ? 5.849 7.362 -8.004 1.00 88.88 129 ILE A O 1
ATOM 1028 N N . ALA A 1 130 ? 6.120 5.285 -7.194 1.00 89.94 130 ALA A N 1
ATOM 1029 C CA . ALA A 1 130 ? 4.946 4.755 -7.869 1.00 89.94 130 ALA A CA 1
ATOM 1030 C C . ALA A 1 130 ? 3.648 5.403 -7.364 1.00 89.94 130 ALA A C 1
ATOM 1032 O O . ALA A 1 130 ? 2.823 5.817 -8.174 1.00 89.94 130 ALA A O 1
ATOM 1033 N N . MET A 1 131 ? 3.490 5.572 -6.047 1.00 94.88 131 MET A N 1
ATOM 1034 C CA . MET A 1 131 ? 2.325 6.265 -5.484 1.00 94.88 131 MET A CA 1
ATOM 1035 C C . MET A 1 131 ? 2.246 7.728 -5.934 1.00 94.88 131 MET A C 1
ATOM 1037 O O . MET A 1 131 ? 1.160 8.218 -6.226 1.00 94.88 131 MET A O 1
ATOM 1041 N N . ASP A 1 132 ? 3.381 8.427 -6.032 1.00 93.69 132 ASP A N 1
ATOM 1042 C CA . ASP A 1 132 ? 3.417 9.794 -6.567 1.00 93.69 132 ASP A CA 1
ATOM 1043 C C . ASP A 1 132 ? 3.084 9.838 -8.067 1.00 93.69 132 ASP A C 1
ATOM 1045 O O . ASP A 1 132 ? 2.385 10.747 -8.519 1.00 93.69 132 ASP A O 1
ATOM 1049 N N . TYR A 1 133 ? 3.554 8.848 -8.831 1.00 92.31 133 TYR A N 1
ATOM 1050 C CA . TYR A 1 133 ? 3.306 8.728 -10.267 1.00 92.31 133 TYR A CA 1
ATOM 1051 C C . TYR A 1 133 ? 1.822 8.514 -10.572 1.00 92.31 133 TYR A C 1
ATOM 1053 O O . TYR A 1 133 ? 1.252 9.201 -11.417 1.00 92.31 133 TYR A O 1
ATOM 1061 N N . PHE A 1 134 ? 1.187 7.597 -9.840 1.00 93.81 134 PHE A N 1
ATOM 1062 C CA . PHE A 1 134 ? -0.200 7.184 -10.046 1.00 93.81 134 PHE A CA 1
ATOM 1063 C C . PHE A 1 134 ? -1.194 7.886 -9.113 1.00 93.81 134 PHE A C 1
ATOM 1065 O O . PHE A 1 134 ? -2.321 7.431 -8.968 1.00 93.81 134 PHE A O 1
ATOM 1072 N N . LYS A 1 135 ? -0.828 9.018 -8.500 1.00 94.94 135 LYS A N 1
ATOM 1073 C CA . LYS A 1 135 ? -1.687 9.725 -7.529 1.00 94.94 135 LYS A CA 1
ATOM 1074 C C . LYS A 1 135 ? -3.059 10.155 -8.068 1.00 94.94 135 LYS A C 1
ATOM 1076 O O . LYS A 1 135 ? -3.991 10.323 -7.292 1.00 94.94 135 LYS A O 1
ATOM 1081 N N . GLU A 1 136 ? -3.173 10.354 -9.382 1.00 93.88 136 GLU A N 1
ATOM 1082 C CA . GLU A 1 136 ? -4.438 10.697 -10.050 1.00 93.88 136 GLU A CA 1
ATOM 1083 C C . GLU A 1 136 ? -5.308 9.451 -10.330 1.00 93.88 136 GLU A C 1
ATOM 1085 O O . GLU A 1 136 ? -6.460 9.591 -10.731 1.00 93.88 136 GLU A O 1
ATOM 1090 N N . ASN A 1 137 ? -4.777 8.241 -10.097 1.00 94.31 137 ASN A N 1
ATOM 1091 C CA . ASN A 1 137 ? -5.489 6.962 -10.123 1.00 94.31 137 ASN A CA 1
ATOM 1092 C C . ASN A 1 137 ? -5.401 6.273 -8.737 1.00 94.31 137 ASN A C 1
ATOM 1094 O O . ASN A 1 137 ? -4.619 5.334 -8.544 1.00 94.31 137 ASN A O 1
ATOM 1098 N N . PRO A 1 138 ? -6.184 6.739 -7.745 1.00 94.31 138 PRO A N 1
ATOM 1099 C CA . PRO A 1 138 ? -6.150 6.190 -6.390 1.00 94.31 138 PRO A CA 1
ATOM 1100 C C . PRO A 1 138 ? -6.548 4.708 -6.324 1.00 94.31 138 PRO A C 1
ATOM 1102 O O . PRO A 1 138 ? -5.991 3.986 -5.503 1.00 94.31 138 PRO A O 1
ATOM 1105 N N . GLU A 1 139 ? -7.424 4.228 -7.214 1.00 94.38 139 GLU A N 1
ATOM 1106 C CA . GLU A 1 139 ? -7.831 2.815 -7.267 1.00 94.38 139 GLU A CA 1
ATOM 1107 C C . GLU A 1 139 ? -6.646 1.891 -7.588 1.00 94.38 139 GLU A C 1
ATOM 1109 O O . GLU A 1 139 ? -6.509 0.806 -7.017 1.00 94.38 139 GLU A O 1
ATOM 1114 N N . LEU A 1 140 ? -5.756 2.310 -8.495 1.00 93.44 140 LEU A N 1
ATOM 1115 C CA . LEU A 1 140 ? -4.528 1.569 -8.780 1.00 93.44 140 LEU A CA 1
ATOM 1116 C C . LEU A 1 140 ? -3.600 1.553 -7.565 1.00 93.44 140 LEU A C 1
ATOM 1118 O O . LEU A 1 140 ? -3.075 0.499 -7.213 1.00 93.44 140 LEU A O 1
ATOM 1122 N N . VAL A 1 141 ? -3.427 2.694 -6.894 1.00 95.19 141 VAL A N 1
ATOM 1123 C CA . VAL A 1 141 ? -2.605 2.772 -5.679 1.00 95.19 141 VAL A CA 1
ATOM 1124 C C . VAL A 1 141 ? -3.171 1.880 -4.573 1.00 95.19 141 VAL A C 1
ATOM 1126 O O . VAL A 1 141 ? -2.410 1.149 -3.939 1.00 95.19 141 VAL A O 1
ATOM 1129 N N . ALA A 1 142 ? -4.493 1.847 -4.392 1.00 95.31 142 ALA A N 1
ATOM 1130 C CA . ALA A 1 142 ? -5.149 0.914 -3.482 1.00 95.31 142 ALA A CA 1
ATOM 1131 C C . ALA A 1 142 ? -4.815 -0.541 -3.847 1.00 95.31 142 ALA A C 1
ATOM 1133 O O . ALA A 1 142 ? -4.317 -1.287 -3.002 1.00 95.31 142 ALA A O 1
ATOM 1134 N N . LYS A 1 143 ? -4.972 -0.933 -5.121 1.00 93.56 143 LYS A N 1
ATOM 1135 C CA . LYS A 1 143 ? -4.590 -2.277 -5.598 1.00 93.56 143 LYS A CA 1
ATOM 1136 C C . LYS A 1 143 ? -3.127 -2.593 -5.298 1.00 93.56 143 LYS A C 1
ATOM 1138 O O . LYS A 1 143 ? -2.841 -3.694 -4.844 1.00 93.56 143 LYS A O 1
ATOM 1143 N N . MET A 1 144 ? -2.213 -1.644 -5.491 1.00 92.00 144 MET A N 1
ATOM 1144 C CA . MET A 1 144 ? -0.791 -1.827 -5.186 1.00 92.00 144 MET A CA 1
ATOM 1145 C C . MET A 1 144 ? -0.524 -2.049 -3.691 1.00 92.00 144 MET A C 1
ATOM 1147 O O . MET A 1 144 ? 0.303 -2.887 -3.343 1.00 92.00 144 MET A O 1
ATOM 1151 N N . LEU A 1 145 ? -1.225 -1.332 -2.806 1.00 92.88 145 LEU A N 1
ATOM 1152 C CA . LEU A 1 145 ? -1.094 -1.472 -1.349 1.00 92.88 145 LEU A CA 1
ATOM 1153 C C . LEU A 1 145 ? -1.670 -2.797 -0.825 1.00 92.88 145 LEU A C 1
ATOM 1155 O O . LEU A 1 145 ? -1.170 -3.343 0.165 1.00 92.88 145 LEU A O 1
ATOM 1159 N N . VAL A 1 146 ? -2.709 -3.317 -1.484 1.00 91.62 146 VAL A N 1
ATOM 1160 C CA . VAL A 1 146 ? -3.293 -4.638 -1.199 1.00 91.62 146 VAL A CA 1
ATOM 1161 C C . VAL A 1 146 ? -2.416 -5.759 -1.749 1.00 91.62 146 VAL A C 1
ATOM 1163 O O . VAL A 1 146 ? -2.336 -6.825 -1.137 1.00 91.62 146 VAL A O 1
ATOM 1166 N N . ASN A 1 147 ? -1.762 -5.535 -2.890 1.00 86.12 147 ASN A N 1
ATOM 1167 C CA . ASN A 1 147 ? -0.992 -6.564 -3.567 1.00 86.12 147 ASN A CA 1
ATOM 1168 C C . ASN A 1 147 ? 0.180 -7.037 -2.694 1.00 86.12 147 ASN A C 1
ATOM 1170 O O . ASN A 1 147 ? 0.873 -6.250 -2.042 1.00 86.12 147 ASN A O 1
ATOM 1174 N N . ARG A 1 148 ? 0.357 -8.355 -2.651 1.00 81.69 148 ARG A N 1
ATOM 1175 C CA . ARG A 1 148 ? 1.377 -9.023 -1.843 1.00 81.69 148 ARG A CA 1
ATOM 1176 C C . ARG A 1 148 ? 2.290 -9.800 -2.759 1.00 81.69 148 ARG A C 1
ATOM 1178 O O . ARG A 1 148 ? 1.819 -10.469 -3.683 1.00 81.69 148 ARG A O 1
ATOM 1185 N N . ASP A 1 149 ? 3.580 -9.750 -2.479 1.00 71.06 149 ASP A N 1
ATOM 1186 C CA . ASP A 1 149 ? 4.520 -10.650 -3.126 1.00 71.06 149 ASP A CA 1
ATOM 1187 C C . ASP A 1 149 ? 4.277 -12.107 -2.674 1.00 71.06 149 ASP A C 1
ATOM 1189 O O . ASP A 1 149 ? 3.398 -12.401 -1.855 1.00 71.06 149 ASP A O 1
ATOM 1193 N N . ASP A 1 150 ? 4.994 -13.061 -3.259 1.00 69.00 150 ASP A N 1
ATOM 1194 C CA . ASP A 1 150 ? 4.843 -14.480 -2.898 1.00 69.00 150 ASP A CA 1
ATOM 1195 C C . ASP A 1 150 ? 5.357 -14.825 -1.489 1.00 69.00 150 ASP A C 1
ATOM 1197 O O . ASP A 1 150 ? 5.062 -15.903 -0.970 1.00 69.00 150 ASP A O 1
ATOM 1201 N N . PHE A 1 151 ? 6.081 -13.912 -0.841 1.00 63.38 151 PHE A N 1
ATOM 1202 C CA . PHE A 1 151 ? 6.536 -14.048 0.542 1.00 63.38 151 PHE A CA 1
ATOM 1203 C C . PHE A 1 151 ? 5.520 -13.484 1.546 1.00 63.38 151 PHE A C 1
ATOM 1205 O O . PHE A 1 151 ? 5.736 -13.573 2.755 1.00 63.38 151 PHE A O 1
ATOM 1212 N N . GLY A 1 152 ? 4.390 -12.954 1.063 1.00 67.88 152 GLY A N 1
ATOM 1213 C CA . GLY A 1 152 ? 3.382 -12.288 1.887 1.00 67.88 152 GLY A CA 1
ATOM 1214 C C . GLY A 1 152 ? 3.790 -10.876 2.309 1.00 67.88 152 GLY A C 1
ATOM 1215 O O . GLY A 1 152 ? 3.095 -10.269 3.126 1.00 67.88 152 GLY A O 1
ATOM 1216 N N . ALA A 1 153 ? 4.885 -10.369 1.744 1.00 65.44 153 ALA A N 1
ATOM 1217 C CA . ALA A 1 153 ? 5.391 -9.028 1.929 1.00 65.44 153 ALA A CA 1
ATOM 1218 C C . ALA A 1 153 ? 4.540 -8.033 1.119 1.00 65.44 153 ALA A C 1
ATOM 1220 O O . ALA A 1 153 ? 3.981 -8.333 0.057 1.00 65.44 153 ALA A O 1
ATOM 1221 N N . GLY A 1 154 ? 4.344 -6.849 1.681 1.00 83.69 154 GLY A N 1
ATOM 1222 C CA . GLY A 1 154 ? 3.437 -5.826 1.192 1.00 83.69 154 GLY A CA 1
ATOM 1223 C C . GLY A 1 154 ? 3.904 -4.449 1.623 1.00 83.69 154 GLY A C 1
ATOM 1224 O O . GLY A 1 154 ? 4.493 -4.301 2.687 1.00 83.69 154 GLY A O 1
ATOM 1225 N N . ILE A 1 155 ? 3.590 -3.427 0.823 1.00 90.06 155 ILE A N 1
ATOM 1226 C CA . ILE A 1 155 ? 4.147 -2.071 0.982 1.00 90.06 155 ILE A CA 1
ATOM 1227 C C . ILE A 1 155 ? 4.048 -1.564 2.432 1.00 90.06 155 ILE A C 1
ATOM 1229 O O . ILE A 1 155 ? 5.025 -1.070 2.982 1.00 90.06 155 ILE A O 1
ATOM 1233 N N . LEU A 1 156 ? 2.888 -1.720 3.078 1.00 91.31 156 LEU A N 1
ATOM 1234 C CA . LEU A 1 156 ? 2.681 -1.237 4.450 1.00 91.31 156 LEU A CA 1
ATOM 1235 C C . LEU A 1 156 ? 3.334 -2.116 5.530 1.00 91.31 156 LEU A C 1
ATOM 1237 O O . LEU A 1 156 ? 3.535 -1.644 6.645 1.00 91.31 156 LEU A O 1
ATOM 1241 N N . PHE A 1 157 ? 3.653 -3.374 5.226 1.00 87.81 157 PHE A N 1
ATOM 1242 C CA . PHE A 1 157 ? 4.251 -4.322 6.168 1.00 87.81 157 PHE A CA 1
ATOM 1243 C C . PHE A 1 157 ? 5.775 -4.209 6.184 1.00 87.81 157 PHE A C 1
ATOM 1245 O O . PHE A 1 157 ? 6.363 -4.151 7.257 1.00 87.81 157 PHE A O 1
ATOM 1252 N N . ASP A 1 158 ? 6.409 -4.103 5.017 1.00 84.50 158 ASP A N 1
ATOM 1253 C CA . ASP A 1 158 ? 7.877 -4.132 4.918 1.00 84.50 158 ASP A CA 1
ATOM 1254 C C . ASP A 1 158 ? 8.527 -2.755 4.956 1.00 84.50 158 ASP A C 1
ATOM 1256 O O . ASP A 1 158 ? 9.755 -2.649 4.979 1.00 84.50 158 ASP A O 1
ATOM 1260 N N . THR A 1 159 ? 7.717 -1.695 4.972 1.00 88.38 159 THR A N 1
ATOM 1261 C CA . THR A 1 159 ? 8.259 -0.346 4.939 1.00 88.38 159 THR A CA 1
ATOM 1262 C C . THR A 1 159 ? 9.036 0.014 6.198 1.00 88.38 159 THR A C 1
ATOM 1264 O O . THR A 1 159 ? 8.618 -0.256 7.325 1.00 88.38 159 THR A O 1
ATOM 1267 N N . SER A 1 160 ? 10.171 0.677 5.995 1.00 87.81 160 SER A N 1
ATOM 1268 C CA . SER A 1 160 ? 10.992 1.268 7.053 1.00 87.81 160 SER A CA 1
ATOM 1269 C C . SER A 1 160 ? 10.944 2.798 7.061 1.00 87.81 160 SER A C 1
ATOM 1271 O O . SER A 1 160 ? 11.528 3.435 7.940 1.00 87.81 160 SER A O 1
ATOM 1273 N N . GLU A 1 161 ? 10.190 3.392 6.134 1.00 90.00 161 GLU A N 1
ATOM 1274 C CA . GLU A 1 161 ? 10.138 4.827 5.876 1.00 90.00 161 GLU A CA 1
ATOM 1275 C C . GLU A 1 161 ? 8.716 5.363 6.081 1.00 90.00 161 GLU A C 1
ATOM 1277 O O . GLU A 1 161 ? 7.791 5.042 5.335 1.00 90.00 161 GLU A O 1
ATOM 1282 N N . ILE A 1 162 ? 8.537 6.277 7.041 1.00 92.56 162 ILE A N 1
ATOM 1283 C CA . ILE A 1 162 ? 7.234 6.920 7.304 1.00 92.56 162 ILE A CA 1
ATOM 1284 C C . ILE A 1 162 ? 6.626 7.565 6.050 1.00 92.56 162 ILE A C 1
ATOM 1286 O O . ILE A 1 162 ? 5.409 7.589 5.877 1.00 92.56 162 ILE A O 1
ATOM 1290 N N . LYS A 1 163 ? 7.476 8.026 5.129 1.00 93.75 163 LYS A N 1
ATOM 1291 C CA . LYS A 1 163 ? 7.066 8.673 3.884 1.00 93.75 163 LYS A CA 1
ATOM 1292 C C . LYS A 1 163 ? 6.243 7.763 2.963 1.00 93.75 163 LYS A C 1
ATOM 1294 O O . LYS A 1 163 ? 5.442 8.271 2.178 1.00 93.75 163 LYS A O 1
ATOM 1299 N N . VAL A 1 164 ? 6.405 6.440 3.058 1.00 94.44 164 VAL A N 1
ATOM 1300 C CA . VAL A 1 164 ? 5.542 5.474 2.359 1.00 94.44 164 VAL A CA 1
ATOM 1301 C C . VAL A 1 164 ? 4.104 5.599 2.868 1.00 94.44 164 VAL A C 1
ATOM 1303 O O . VAL A 1 164 ? 3.182 5.738 2.066 1.00 94.44 164 VAL A O 1
ATOM 1306 N N . LEU A 1 165 ? 3.912 5.641 4.192 1.00 95.25 165 LEU A N 1
ATOM 1307 C CA . LEU A 1 165 ? 2.592 5.819 4.803 1.00 95.25 165 LEU A CA 1
ATOM 1308 C C . LEU A 1 165 ? 1.985 7.177 4.453 1.00 95.25 165 LEU A C 1
ATOM 1310 O O . LEU A 1 165 ? 0.831 7.245 4.041 1.00 95.25 165 LEU A O 1
ATOM 1314 N N . GLU A 1 166 ? 2.768 8.253 4.573 1.00 95.19 166 GLU A N 1
ATOM 1315 C CA . GLU A 1 166 ? 2.311 9.608 4.246 1.00 95.19 166 GLU A CA 1
ATOM 1316 C C . GLU A 1 166 ? 1.782 9.684 2.812 1.00 95.19 166 GLU A C 1
ATOM 1318 O O . GLU A 1 166 ? 0.727 10.271 2.576 1.00 95.19 166 GLU A O 1
ATOM 1323 N N . LYS A 1 167 ? 2.476 9.046 1.860 1.00 96.12 167 LYS A N 1
ATOM 1324 C CA . LYS A 1 167 ? 2.049 9.009 0.460 1.00 96.12 167 LYS A CA 1
ATOM 1325 C C . LYS A 1 167 ? 0.803 8.164 0.245 1.00 96.12 167 LYS A C 1
ATOM 1327 O O . LYS A 1 167 ? -0.108 8.629 -0.437 1.00 96.12 167 LYS A O 1
ATOM 1332 N N . ALA A 1 168 ? 0.728 6.981 0.849 1.00 96.56 168 ALA A N 1
ATOM 1333 C CA . ALA A 1 168 ? -0.468 6.145 0.780 1.00 96.56 168 ALA A CA 1
ATOM 1334 C C . ALA A 1 168 ? -1.702 6.902 1.304 1.00 96.56 168 ALA A C 1
ATOM 1336 O O . ALA A 1 168 ? -2.735 6.960 0.638 1.00 96.56 168 ALA A O 1
ATOM 1337 N N . PHE A 1 169 ? -1.570 7.551 2.464 1.00 96.50 169 PHE A N 1
ATOM 1338 C CA . PHE A 1 169 ? -2.653 8.312 3.085 1.00 96.50 169 PHE A CA 1
ATOM 1339 C C . PHE A 1 169 ? -3.012 9.574 2.299 1.00 96.50 169 PHE A C 1
ATOM 1341 O O . PHE A 1 169 ? -4.186 9.921 2.218 1.00 96.50 169 PHE A O 1
ATOM 1348 N N . GLU A 1 170 ? -2.033 10.264 1.706 1.00 96.62 170 GLU A N 1
ATOM 1349 C CA . GLU A 1 170 ? -2.276 11.442 0.869 1.00 96.62 170 GLU A CA 1
ATOM 1350 C C . GLU A 1 170 ? -3.098 11.090 -0.377 1.00 96.62 170 GLU A C 1
ATOM 1352 O O . GLU A 1 170 ? -4.060 11.796 -0.691 1.00 96.62 170 GLU A O 1
ATOM 1357 N N . VAL A 1 171 ? -2.729 10.011 -1.075 1.00 97.12 171 VAL A N 1
ATOM 1358 C CA . VAL A 1 171 ? -3.404 9.575 -2.306 1.00 97.12 171 VAL A CA 1
ATOM 1359 C C . VAL A 1 171 ? -4.814 9.069 -2.003 1.00 97.12 171 VAL A C 1
ATOM 1361 O O . VAL A 1 171 ? -5.764 9.429 -2.698 1.00 97.12 171 VAL A O 1
ATOM 1364 N N . LEU A 1 172 ? -4.977 8.294 -0.928 1.00 96.19 172 LEU A N 1
ATOM 1365 C CA . LEU A 1 172 ? -6.259 7.691 -0.555 1.00 96.19 172 LEU A CA 1
ATOM 1366 C C . LEU A 1 172 ? -7.124 8.561 0.367 1.00 96.19 172 LEU A C 1
ATOM 1368 O O . LEU A 1 172 ? -8.176 8.114 0.809 1.00 96.19 172 LEU A O 1
ATOM 1372 N N . LYS A 1 173 ? -6.754 9.821 0.631 1.00 94.25 173 LYS A N 1
ATOM 1373 C CA . LYS A 1 173 ? -7.483 10.703 1.569 1.00 94.25 173 LYS A CA 1
ATOM 1374 C C . LYS A 1 173 ? -8.974 10.887 1.256 1.00 94.25 173 LYS A C 1
ATOM 1376 O O . LYS A 1 173 ? -9.751 11.178 2.154 1.00 94.25 173 LYS A O 1
ATOM 1381 N N . ASN A 1 174 ? -9.354 10.759 -0.017 1.00 93.69 174 ASN A N 1
ATOM 1382 C CA . ASN A 1 174 ? -10.737 10.896 -0.481 1.00 93.69 174 ASN A CA 1
ATOM 1383 C C . ASN A 1 174 ? -11.453 9.538 -0.634 1.00 93.69 174 ASN A C 1
ATOM 1385 O O . ASN A 1 174 ? -12.594 9.518 -1.081 1.00 93.69 174 ASN A O 1
ATOM 1389 N N . ASN A 1 175 ? -10.792 8.429 -0.282 1.00 94.06 175 ASN A N 1
ATOM 1390 C CA . ASN A 1 175 ? -11.308 7.059 -0.349 1.00 94.06 175 ASN A CA 1
ATOM 1391 C C . ASN A 1 175 ? -11.152 6.391 1.037 1.00 94.06 175 ASN A C 1
ATOM 1393 O O . ASN A 1 175 ? -10.365 5.452 1.189 1.00 94.06 175 ASN A O 1
ATOM 1397 N N . PRO A 1 176 ? -11.832 6.910 2.080 1.00 92.62 176 PRO A N 1
ATOM 1398 C CA . PRO A 1 176 ? -11.649 6.449 3.458 1.00 92.62 176 PRO A CA 1
ATOM 1399 C C . PRO A 1 176 ? -12.030 4.976 3.653 1.00 92.62 176 PRO A C 1
ATOM 1401 O O . PRO A 1 176 ? -11.352 4.287 4.410 1.00 92.62 176 PRO A O 1
ATOM 1404 N N . ASP A 1 177 ? -13.047 4.489 2.937 1.00 93.31 177 ASP A N 1
ATOM 1405 C CA . ASP A 1 177 ? -13.493 3.092 2.993 1.00 93.31 177 ASP A CA 1
ATOM 1406 C C . ASP A 1 177 ? -12.402 2.139 2.481 1.00 93.31 177 ASP A C 1
ATOM 1408 O O . ASP A 1 177 ? -12.014 1.202 3.176 1.00 93.31 177 ASP A O 1
ATOM 1412 N N . GLU A 1 178 ? -11.817 2.429 1.311 1.00 94.31 178 GLU A N 1
ATOM 1413 C CA . GLU A 1 178 ? -10.713 1.633 0.754 1.00 94.31 178 GLU A CA 1
ATOM 1414 C C . GLU A 1 178 ? -9.475 1.666 1.653 1.00 94.31 178 GLU A C 1
ATOM 1416 O O . GLU A 1 178 ? -8.818 0.643 1.859 1.00 94.31 178 GLU A O 1
ATOM 1421 N N . LEU A 1 179 ? -9.145 2.835 2.214 1.00 95.50 179 LEU A N 1
ATOM 1422 C CA . LEU A 1 179 ? -8.016 2.957 3.130 1.00 95.50 179 LEU A CA 1
ATOM 1423 C C . LEU A 1 179 ? -8.253 2.161 4.422 1.00 95.50 179 LEU A C 1
ATOM 1425 O O . LEU A 1 179 ? -7.327 1.515 4.916 1.00 95.50 179 LEU A O 1
ATOM 1429 N N . ALA A 1 180 ? -9.476 2.175 4.955 1.00 95.44 180 ALA A N 1
ATOM 1430 C CA . ALA A 1 180 ? -9.848 1.365 6.107 1.00 95.44 180 ALA A CA 1
ATOM 1431 C C . ALA A 1 180 ? -9.720 -0.129 5.792 1.00 95.44 180 ALA A C 1
ATOM 1433 O O . ALA A 1 180 ? -9.078 -0.847 6.556 1.00 95.44 180 ALA A O 1
ATOM 1434 N N . ASP A 1 181 ? -10.239 -0.585 4.649 1.00 95.00 181 ASP A N 1
ATOM 1435 C CA . ASP A 1 181 ? -10.116 -1.976 4.206 1.00 95.00 181 ASP A CA 1
ATOM 1436 C C . ASP A 1 181 ? -8.652 -2.418 4.113 1.00 95.00 181 ASP A C 1
ATOM 1438 O O . ASP A 1 181 ? -8.289 -3.471 4.641 1.00 95.00 181 ASP A O 1
ATOM 1442 N N . ILE A 1 182 ? -7.782 -1.585 3.532 1.00 95.44 182 ILE A N 1
ATOM 1443 C CA . ILE A 1 182 ? -6.337 -1.842 3.457 1.00 95.44 182 ILE A CA 1
ATOM 1444 C C . ILE A 1 182 ? -5.716 -1.969 4.856 1.00 95.44 182 ILE A C 1
ATOM 1446 O O . ILE A 1 182 ? -4.913 -2.874 5.091 1.00 95.44 182 ILE A O 1
ATOM 1450 N N . LEU A 1 183 ? -6.080 -1.085 5.790 1.00 95.62 183 LEU A N 1
ATOM 1451 C CA . LEU A 1 183 ? -5.566 -1.076 7.167 1.00 95.62 183 LEU A CA 1
ATOM 1452 C C . LEU A 1 183 ? -6.134 -2.207 8.043 1.00 95.62 183 LEU A C 1
ATOM 1454 O O . LEU A 1 183 ? -5.611 -2.460 9.130 1.00 95.62 183 LEU A O 1
ATOM 1458 N N . MET A 1 184 ? -7.176 -2.899 7.581 1.00 94.12 184 MET A N 1
ATOM 1459 C CA . MET A 1 184 ? -7.706 -4.118 8.199 1.00 94.12 184 MET A CA 1
ATOM 1460 C C . MET A 1 184 ? -7.096 -5.400 7.613 1.00 94.12 184 MET A C 1
ATOM 1462 O O . MET A 1 184 ? -7.346 -6.484 8.140 1.00 94.12 184 MET A O 1
ATOM 1466 N N . LEU A 1 185 ? -6.304 -5.319 6.539 1.00 92.44 185 LEU A N 1
ATOM 1467 C CA . LEU A 1 185 ? -5.672 -6.505 5.966 1.00 92.44 185 LEU A CA 1
ATOM 1468 C C . LEU A 1 185 ? -4.640 -7.098 6.920 1.00 92.44 185 LEU A C 1
ATOM 1470 O O . LEU A 1 185 ? -3.777 -6.392 7.441 1.00 92.44 185 LEU A O 1
ATOM 1474 N N . CYS A 1 186 ? -4.686 -8.420 7.054 1.00 90.38 186 CYS A N 1
ATOM 1475 C CA . CYS A 1 186 ? -3.724 -9.187 7.830 1.00 90.38 186 CYS A CA 1
ATOM 1476 C C . CYS A 1 186 ? -2.644 -9.814 6.935 1.00 90.38 186 CYS A C 1
ATOM 1478 O O . CYS A 1 186 ? -2.918 -10.231 5.805 1.00 90.38 186 CYS A O 1
ATOM 1480 N N . ASN A 1 187 ? -1.425 -9.935 7.459 1.00 86.50 187 ASN A N 1
ATOM 1481 C CA . ASN A 1 187 ? -0.397 -10.814 6.906 1.00 86.50 187 ASN A CA 1
ATOM 1482 C C . ASN A 1 187 ? -0.715 -12.297 7.214 1.00 86.50 187 ASN A C 1
ATOM 1484 O O . ASN A 1 187 ? -1.725 -12.631 7.837 1.00 86.50 187 ASN A O 1
ATOM 1488 N N . ALA A 1 188 ? 0.179 -13.206 6.811 1.00 84.62 188 ALA A N 1
ATOM 1489 C CA . ALA A 1 188 ? 0.018 -14.647 7.033 1.00 84.62 188 ALA A CA 1
ATOM 1490 C C . ALA A 1 188 ? -0.028 -15.070 8.519 1.00 84.62 188 ALA A C 1
ATOM 1492 O O . ALA A 1 188 ? -0.533 -16.151 8.823 1.00 84.62 188 ALA A O 1
ATOM 1493 N N . ASN A 1 189 ? 0.471 -14.235 9.434 1.00 85.25 189 ASN A N 1
ATOM 1494 C CA . ASN A 1 189 ? 0.448 -14.481 10.878 1.00 85.25 189 ASN A CA 1
ATOM 1495 C C . ASN A 1 189 ? -0.817 -13.930 11.557 1.00 85.25 189 ASN A C 1
ATOM 1497 O O . ASN A 1 189 ? -1.030 -14.191 12.738 1.00 85.25 189 ASN A O 1
ATOM 1501 N N . GLY A 1 190 ? -1.675 -13.221 10.818 1.00 87.88 190 GLY A N 1
ATOM 1502 C CA . GLY A 1 190 ? -2.866 -12.566 11.359 1.00 87.88 190 GLY A CA 1
ATOM 1503 C C . GLY A 1 190 ? -2.632 -11.124 11.815 1.00 87.88 190 GLY A C 1
ATOM 1504 O O . GLY A 1 190 ? -3.575 -10.493 12.284 1.00 87.88 190 GLY A O 1
ATOM 1505 N N . ASP A 1 191 ? -1.426 -10.581 11.639 1.00 90.12 191 ASP A N 1
ATOM 1506 C CA . ASP A 1 191 ? -1.101 -9.216 12.050 1.00 90.12 191 ASP A CA 1
ATOM 1507 C C . ASP A 1 191 ? -1.566 -8.211 11.003 1.00 90.12 191 ASP A C 1
ATOM 1509 O O . ASP A 1 191 ? -1.327 -8.406 9.809 1.00 90.12 191 ASP A O 1
ATOM 1513 N N . THR A 1 192 ? -2.160 -7.101 11.434 1.00 93.06 192 THR A N 1
ATOM 1514 C CA . THR A 1 192 ? -2.313 -5.924 10.575 1.00 93.06 192 THR A CA 1
ATOM 1515 C C . THR A 1 192 ? -0.971 -5.207 10.428 1.00 93.06 192 THR A C 1
ATOM 1517 O O . THR A 1 192 ? -0.026 -5.463 11.177 1.00 93.06 192 THR A O 1
ATOM 1520 N N . ALA A 1 193 ? -0.867 -4.255 9.496 1.00 91.88 193 ALA A N 1
ATOM 1521 C CA . ALA A 1 193 ? 0.348 -3.445 9.375 1.00 91.88 193 ALA A CA 1
ATOM 1522 C C . ALA A 1 193 ? 0.681 -2.726 10.701 1.00 91.88 193 ALA A C 1
ATOM 1524 O O . ALA A 1 193 ? 1.843 -2.659 11.101 1.00 91.88 193 ALA A O 1
ATOM 1525 N N . TYR A 1 194 ? -0.334 -2.247 11.432 1.00 94.25 194 TYR A N 1
ATOM 1526 C CA . TYR A 1 194 ? -0.135 -1.632 12.746 1.00 94.25 194 TYR A CA 1
ATOM 1527 C C . TYR A 1 194 ? 0.415 -2.619 13.779 1.00 94.25 194 TYR A C 1
ATOM 1529 O O . TYR A 1 194 ? 1.415 -2.308 14.432 1.00 94.25 194 TYR A O 1
ATOM 1537 N N . THR A 1 195 ? -0.211 -3.792 13.948 1.00 92.38 195 THR A N 1
ATOM 1538 C CA . THR A 1 195 ? 0.233 -4.752 14.970 1.00 92.38 195 THR A CA 1
ATOM 1539 C C . THR A 1 195 ? 1.612 -5.312 14.632 1.00 92.38 195 THR A C 1
ATOM 1541 O O . THR A 1 195 ? 2.466 -5.373 15.514 1.00 92.38 195 THR A O 1
ATOM 1544 N N . TYR A 1 196 ? 1.890 -5.560 13.350 1.00 90.69 196 TYR A N 1
ATOM 1545 C CA . TYR A 1 196 ? 3.208 -5.970 12.873 1.00 90.69 196 TYR A CA 1
ATOM 1546 C C . TYR A 1 196 ? 4.307 -4.965 13.259 1.00 90.69 196 TYR A C 1
ATOM 1548 O O . TYR A 1 196 ? 5.286 -5.324 13.917 1.00 90.69 196 TYR A O 1
ATOM 1556 N N . HIS A 1 197 ? 4.131 -3.677 12.935 1.00 90.62 197 HIS A N 1
ATOM 1557 C CA . HIS A 1 197 ? 5.120 -2.637 13.264 1.00 90.62 197 HIS A CA 1
ATOM 1558 C C . HIS A 1 197 ? 5.226 -2.357 14.768 1.00 90.62 197 HIS A C 1
ATOM 1560 O O . H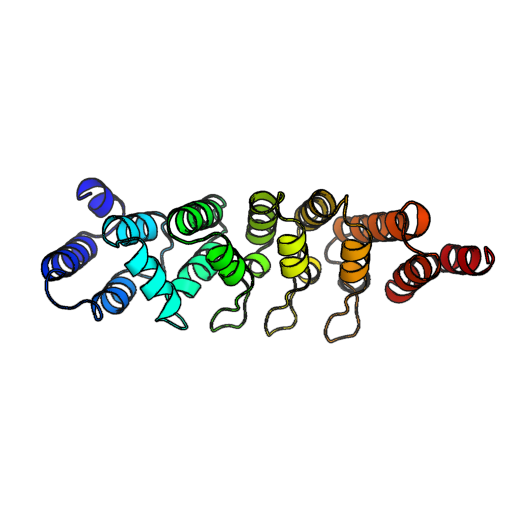IS A 1 197 ? 6.308 -2.026 15.266 1.00 90.62 197 HIS A O 1
ATOM 1566 N N . LYS A 1 198 ? 4.123 -2.517 15.511 1.00 89.31 198 LYS A N 1
ATOM 1567 C CA . LYS A 1 198 ? 4.089 -2.426 16.980 1.00 89.31 198 LYS A CA 1
ATOM 1568 C C . LYS A 1 198 ? 4.937 -3.519 17.633 1.00 89.31 198 LYS A C 1
ATOM 1570 O O . LYS A 1 198 ? 5.641 -3.215 18.595 1.00 89.31 198 LYS A O 1
ATOM 1575 N N . GLU A 1 199 ? 4.874 -4.753 17.136 1.00 85.00 199 GLU A N 1
ATOM 1576 C CA . GLU A 1 199 ? 5.591 -5.900 17.706 1.00 85.00 199 GLU A CA 1
ATOM 1577 C C . GLU A 1 199 ? 7.054 -5.967 17.281 1.00 85.00 199 GLU A C 1
ATOM 1579 O O . GLU A 1 199 ? 7.928 -6.230 18.109 1.00 85.00 199 GLU A O 1
ATOM 1584 N N . MET A 1 200 ? 7.332 -5.679 16.010 1.00 77.19 200 MET A N 1
ATOM 1585 C CA . MET A 1 200 ? 8.689 -5.708 15.477 1.00 77.19 200 MET A CA 1
ATOM 1586 C C . MET A 1 200 ? 9.560 -4.606 16.108 1.00 77.19 200 MET A C 1
ATOM 1588 O O . MET A 1 200 ? 10.749 -4.806 16.351 1.00 77.19 200 MET A O 1
ATOM 1592 N N . GLY A 1 201 ? 8.987 -3.440 16.435 1.00 65.50 201 GLY A N 1
ATOM 1593 C CA . GLY A 1 201 ? 9.717 -2.325 17.054 1.00 65.50 201 GLY A CA 1
ATOM 1594 C C . GLY A 1 201 ? 10.579 -1.517 16.072 1.00 65.50 201 GLY A C 1
ATOM 1595 O O . GLY A 1 201 ? 11.496 -0.815 16.499 1.00 65.50 201 GLY A O 1
ATOM 1596 N N . HIS A 1 202 ? 10.296 -1.614 14.767 1.00 63.25 202 HIS A N 1
ATOM 1597 C CA . HIS A 1 202 ? 11.163 -1.115 13.690 1.00 63.25 202 HIS A CA 1
ATOM 1598 C C . HIS A 1 202 ? 11.104 0.405 13.481 1.00 63.25 202 HIS A C 1
ATOM 1600 O O . HIS A 1 202 ? 12.083 0.985 13.022 1.00 63.25 202 HIS A O 1
ATOM 1606 N N . SER A 1 203 ? 10.026 1.087 13.880 1.00 72.88 203 SER A N 1
ATOM 1607 C CA . SER A 1 203 ? 10.012 2.551 13.979 1.00 72.88 203 SER A CA 1
ATOM 1608 C C . SER A 1 203 ? 8.817 3.034 14.796 1.00 72.88 203 SER A C 1
ATOM 1610 O O . SER A 1 203 ? 7.661 2.761 14.468 1.00 72.88 203 SER A O 1
ATOM 1612 N N . LYS A 1 204 ? 9.085 3.810 15.855 1.00 85.44 204 LYS A N 1
ATOM 1613 C CA . LYS A 1 204 ? 8.032 4.470 16.644 1.00 85.44 204 LYS A CA 1
ATOM 1614 C C . LYS A 1 204 ? 7.190 5.414 15.777 1.00 85.44 204 LYS A C 1
ATOM 1616 O O . LYS A 1 204 ? 6.011 5.596 16.051 1.00 85.44 204 LYS A O 1
ATOM 1621 N N . GLU A 1 205 ? 7.795 5.999 14.749 1.00 90.69 205 GLU A N 1
ATOM 1622 C CA . GLU A 1 205 ? 7.163 6.983 13.870 1.00 90.69 205 GLU A CA 1
ATOM 1623 C C . GLU A 1 205 ? 6.127 6.319 12.956 1.00 90.69 205 GLU A C 1
ATOM 1625 O O . GLU A 1 205 ? 4.987 6.768 12.921 1.00 90.69 205 GLU A O 1
ATOM 1630 N N . ILE A 1 206 ? 6.473 5.193 12.320 1.00 92.50 206 ILE A N 1
ATOM 1631 C CA . ILE A 1 206 ? 5.552 4.397 11.484 1.00 92.50 206 ILE A CA 1
ATOM 1632 C C . ILE A 1 206 ? 4.365 3.909 12.311 1.00 92.50 206 ILE A C 1
ATOM 1634 O O . ILE A 1 206 ? 3.209 4.097 11.934 1.00 92.50 206 ILE A O 1
ATOM 1638 N N . LYS A 1 207 ? 4.653 3.329 13.482 1.00 92.12 207 LYS A N 1
ATOM 1639 C CA . LYS A 1 207 ? 3.624 2.845 14.403 1.00 92.12 207 LYS A CA 1
ATOM 1640 C C . LYS A 1 207 ? 2.656 3.967 14.802 1.00 92.12 207 LYS A C 1
ATOM 1642 O O . LYS A 1 207 ? 1.446 3.764 14.776 1.00 92.12 207 LYS A O 1
ATOM 1647 N N . ASN A 1 208 ? 3.180 5.137 15.166 1.00 93.44 208 ASN A N 1
ATOM 1648 C CA . ASN A 1 208 ? 2.355 6.282 15.543 1.00 93.44 208 ASN A CA 1
ATOM 1649 C C . ASN A 1 208 ? 1.523 6.804 14.363 1.00 93.44 208 ASN A C 1
ATOM 1651 O O . ASN A 1 208 ? 0.343 7.069 14.548 1.00 93.44 208 ASN A O 1
ATOM 1655 N N . ALA A 1 209 ? 2.098 6.897 13.161 1.00 95.56 209 ALA A N 1
ATOM 1656 C CA . ALA A 1 209 ? 1.374 7.344 11.972 1.00 95.56 209 ALA A CA 1
ATOM 1657 C C . ALA A 1 209 ? 0.204 6.409 11.616 1.00 95.56 209 ALA A C 1
ATOM 1659 O O . ALA A 1 209 ? -0.881 6.879 11.273 1.00 95.56 209 ALA A O 1
ATOM 1660 N N . LEU A 1 210 ? 0.397 5.089 11.741 1.00 95.62 210 LEU A N 1
ATOM 1661 C CA . LEU A 1 210 ? -0.677 4.103 11.581 1.00 95.62 210 LEU A CA 1
ATOM 1662 C C . LEU A 1 210 ? -1.750 4.260 12.667 1.00 95.62 210 LEU A C 1
ATOM 1664 O O . LEU A 1 210 ? -2.930 4.313 12.340 1.00 95.62 210 LEU A O 1
ATOM 1668 N N . GLU A 1 211 ? -1.354 4.375 13.940 1.00 96.06 211 GLU A N 1
ATOM 1669 C CA . GLU A 1 211 ? -2.277 4.560 15.074 1.00 96.06 211 GLU A CA 1
ATOM 1670 C C . GLU A 1 211 ? -3.144 5.815 14.912 1.00 96.06 211 GLU A C 1
ATOM 1672 O O . GLU A 1 211 ? -4.366 5.755 15.066 1.00 96.06 211 GLU A O 1
ATOM 1677 N N . GLU A 1 212 ? -2.518 6.938 14.555 1.00 96.12 212 GLU A N 1
ATOM 1678 C CA . GLU A 1 212 ? -3.192 8.211 14.310 1.00 96.12 212 GLU A CA 1
ATOM 1679 C C . GLU A 1 212 ? -4.178 8.093 13.148 1.00 96.12 212 GLU A C 1
ATOM 1681 O O . GLU A 1 212 ? -5.348 8.437 13.314 1.00 96.12 212 GLU A O 1
ATOM 1686 N N . LYS A 1 213 ? -3.753 7.534 12.006 1.00 97.50 213 LYS A N 1
ATOM 1687 C CA . LYS A 1 213 ? -4.626 7.404 10.835 1.00 97.50 213 LYS A CA 1
ATOM 1688 C C . LYS A 1 213 ? -5.796 6.449 11.075 1.00 97.50 213 LYS A C 1
ATOM 1690 O O . LYS A 1 213 ? -6.917 6.765 10.690 1.00 97.50 213 LYS A O 1
ATOM 1695 N N . ILE A 1 214 ? -5.562 5.311 11.729 1.00 97.44 214 ILE A N 1
ATOM 1696 C CA . ILE A 1 214 ? -6.620 4.353 12.087 1.00 97.44 214 ILE A CA 1
ATOM 1697 C C . ILE A 1 214 ? -7.656 5.016 13.003 1.00 97.44 214 ILE A C 1
ATOM 1699 O O . ILE A 1 214 ? -8.860 4.851 12.806 1.00 97.44 214 ILE A O 1
ATOM 1703 N N . THR A 1 215 ? -7.197 5.786 13.989 1.00 96.00 215 THR A N 1
ATOM 1704 C CA . THR A 1 215 ? -8.081 6.467 14.942 1.00 96.00 215 THR A CA 1
ATOM 1705 C C . THR A 1 215 ? -8.874 7.588 14.278 1.00 96.00 215 THR A C 1
ATOM 1707 O O . THR A 1 215 ? -10.078 7.687 14.502 1.00 96.00 215 THR A O 1
ATOM 1710 N N . GLU A 1 216 ? -8.221 8.393 13.435 1.00 95.75 216 GLU A N 1
ATOM 1711 C CA . GLU A 1 216 ? -8.863 9.432 12.621 1.00 95.75 216 GLU A CA 1
ATOM 1712 C C . GLU A 1 216 ? -9.963 8.830 11.742 1.00 95.75 216 GLU A C 1
ATOM 1714 O O . GLU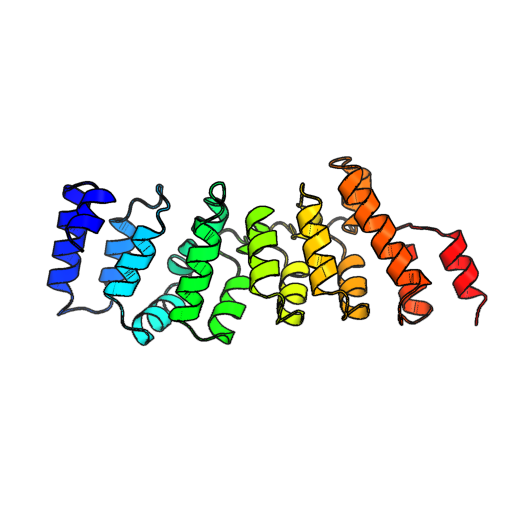 A 1 216 ? -11.096 9.297 11.780 1.00 95.75 216 GLU A O 1
ATOM 1719 N N . LEU A 1 217 ? -9.676 7.745 11.015 1.00 95.81 217 LEU A N 1
ATOM 1720 C CA . LEU A 1 217 ? -10.686 7.071 10.197 1.00 95.81 217 LEU A CA 1
ATOM 1721 C C . LEU A 1 217 ? -11.854 6.571 11.053 1.00 95.81 217 LEU A C 1
ATOM 1723 O O . LEU A 1 217 ? -13.009 6.825 10.728 1.00 95.81 217 LEU A O 1
ATOM 1727 N N . ALA A 1 218 ? -11.584 5.912 12.177 1.00 94.38 218 ALA A N 1
ATOM 1728 C CA . ALA A 1 218 ? -12.646 5.341 12.998 1.00 94.38 218 ALA A CA 1
ATOM 1729 C C . ALA A 1 218 ? -13.584 6.389 13.631 1.00 94.38 218 ALA A C 1
ATOM 1731 O O . ALA A 1 218 ? -14.741 6.065 13.911 1.00 94.38 218 ALA A O 1
ATOM 1732 N N . VAL A 1 219 ? -13.102 7.607 13.898 1.00 91.69 219 VAL A N 1
ATOM 1733 C CA . VAL A 1 219 ? -13.846 8.623 14.668 1.00 91.69 219 VAL A CA 1
ATOM 1734 C C . VAL A 1 219 ? -14.342 9.786 13.810 1.00 91.69 219 VAL A C 1
ATOM 1736 O O . VAL A 1 219 ? -15.434 10.289 14.071 1.00 91.69 219 VAL A O 1
ATOM 1739 N N . ASP A 1 220 ? -13.572 10.191 12.800 1.00 85.19 220 ASP A N 1
ATOM 1740 C CA . ASP A 1 220 ? -13.769 11.451 12.073 1.00 85.19 220 ASP A CA 1
ATOM 1741 C C . ASP A 1 220 ? -14.090 11.263 10.577 1.00 85.19 220 ASP A C 1
ATOM 1743 O O . ASP A 1 220 ? -14.270 12.255 9.867 1.00 85.19 220 ASP A O 1
ATOM 1747 N N . SER A 1 221 ? -14.174 10.024 10.080 1.00 83.44 221 SER A N 1
ATOM 1748 C CA . SER A 1 221 ? -14.554 9.739 8.687 1.00 83.44 221 SER A CA 1
ATOM 1749 C C . SER A 1 221 ? -16.019 9.309 8.535 1.00 83.44 221 SER A C 1
ATOM 1751 O O . SER A 1 221 ? -16.720 9.067 9.517 1.00 83.44 221 SER A O 1
ATOM 1753 N N . ASP A 1 222 ? -16.470 9.185 7.285 1.00 87.69 222 ASP A N 1
ATOM 1754 C CA . ASP A 1 222 ? -17.828 8.750 6.931 1.00 87.69 222 ASP A CA 1
ATOM 1755 C C . ASP A 1 222 ? -18.048 7.222 7.054 1.00 87.69 222 ASP A C 1
ATOM 1757 O O . ASP A 1 222 ? -19.105 6.723 6.656 1.00 87.69 222 ASP A O 1
ATOM 1761 N N . LEU A 1 223 ? -17.088 6.478 7.626 1.00 90.94 223 LEU A N 1
ATOM 1762 C CA . LEU A 1 223 ? -17.225 5.042 7.891 1.00 90.94 223 LEU A CA 1
ATOM 1763 C C . LEU A 1 223 ? -18.482 4.743 8.715 1.00 90.94 223 LEU A C 1
ATOM 1765 O O . LEU A 1 223 ? -18.844 5.460 9.655 1.00 90.94 223 LEU A O 1
ATOM 1769 N N . SER A 1 224 ? -19.138 3.617 8.424 1.00 92.56 224 SER A N 1
ATOM 1770 C CA . SER A 1 224 ? -20.232 3.175 9.280 1.00 92.56 224 SER A CA 1
ATOM 1771 C C . SER A 1 224 ? -19.709 2.818 10.673 1.00 92.56 224 SER A C 1
ATOM 1773 O O . SER A 1 224 ? -18.609 2.296 10.839 1.00 92.56 224 SER A O 1
ATOM 1775 N N . VAL A 1 225 ? -20.555 2.977 11.698 1.00 92.38 225 VAL A N 1
ATOM 1776 C CA . VAL A 1 225 ? -20.226 2.587 13.085 1.00 92.38 225 VAL A CA 1
ATOM 1777 C C . VAL A 1 225 ? -19.665 1.161 13.164 1.00 92.38 225 VAL A C 1
ATOM 1779 O O . VAL A 1 225 ? -18.772 0.881 13.959 1.00 92.38 225 VAL A O 1
ATOM 1782 N N . LYS A 1 226 ? -20.176 0.241 12.335 1.00 93.12 226 LYS A N 1
ATOM 1783 C CA . LYS A 1 226 ? -19.704 -1.147 12.294 1.00 93.12 226 LYS A CA 1
ATOM 1784 C C . LYS A 1 226 ? -18.277 -1.250 11.745 1.00 93.12 226 LYS A C 1
ATOM 1786 O O . LYS A 1 226 ? -17.491 -2.021 12.293 1.00 93.12 226 LYS A O 1
ATOM 1791 N N . GLU A 1 227 ? -17.960 -0.514 10.687 1.00 94.00 227 GLU A N 1
ATOM 1792 C CA . GLU A 1 227 ? -16.621 -0.483 10.089 1.00 94.00 227 GLU A CA 1
ATOM 1793 C C . GLU A 1 227 ? -15.623 0.178 11.033 1.00 94.00 227 GLU A C 1
ATOM 1795 O O . GLU A 1 227 ? -14.606 -0.439 11.332 1.00 94.00 227 GLU A O 1
ATOM 1800 N N . SER A 1 228 ? -15.959 1.328 11.626 1.00 95.31 228 SER A N 1
ATOM 1801 C CA . SER A 1 228 ? -15.114 1.990 12.630 1.00 95.31 228 SER A CA 1
ATOM 1802 C C . SER A 1 228 ? -14.765 1.072 13.803 1.00 95.31 228 SER A C 1
ATOM 1804 O O . SER A 1 228 ? -13.614 0.998 14.229 1.00 95.31 228 SER A O 1
ATOM 1806 N N . ILE A 1 229 ? -15.752 0.332 14.322 1.00 95.38 229 ILE A N 1
ATOM 1807 C CA . ILE A 1 229 ? -15.530 -0.648 15.393 1.00 95.38 229 ILE A CA 1
ATOM 1808 C C . ILE A 1 229 ? -14.608 -1.777 14.916 1.00 95.38 229 ILE A C 1
ATOM 1810 O O . ILE A 1 229 ? -13.684 -2.145 15.637 1.00 95.38 229 ILE A O 1
ATOM 1814 N N . SER A 1 230 ? -14.845 -2.313 13.716 1.00 95.81 230 SER A N 1
ATOM 1815 C CA . SER A 1 230 ? -14.051 -3.422 13.167 1.00 95.81 230 SER A CA 1
ATOM 1816 C C . SER A 1 230 ? -12.595 -3.008 12.953 1.00 95.81 230 SER A C 1
ATOM 1818 O O . SER A 1 230 ? -11.693 -3.740 13.352 1.00 95.81 230 SER A O 1
ATOM 1820 N N . LEU A 1 231 ? -12.377 -1.805 12.413 1.00 96.81 231 LEU A N 1
ATOM 1821 C CA . LEU A 1 231 ? -11.063 -1.216 12.179 1.00 96.81 231 LEU A CA 1
ATOM 1822 C C . LEU A 1 231 ? -10.274 -1.044 13.486 1.00 96.81 231 LEU A C 1
ATOM 1824 O O . LEU A 1 231 ? -9.096 -1.395 13.542 1.00 96.81 231 LEU A O 1
ATOM 1828 N N . LEU A 1 232 ? -10.919 -0.550 14.548 1.00 97.12 232 LEU A N 1
ATOM 1829 C CA . LEU A 1 232 ? -10.297 -0.416 15.869 1.00 97.12 232 LEU A CA 1
ATOM 1830 C C . LEU A 1 232 ? -9.985 -1.778 16.501 1.00 97.12 232 LEU A C 1
ATOM 1832 O O . LEU A 1 232 ? -8.908 -1.968 17.059 1.00 97.12 232 LEU A O 1
ATOM 1836 N N . GLU A 1 233 ? -10.911 -2.733 16.415 1.00 96.06 233 GLU A N 1
ATOM 1837 C CA . GLU A 1 233 ? -10.771 -4.042 17.058 1.00 96.06 233 GLU A CA 1
ATOM 1838 C C . GLU A 1 233 ? -9.693 -4.906 16.420 1.00 96.06 233 GLU A C 1
ATOM 1840 O O . GLU A 1 233 ? -8.882 -5.479 17.145 1.00 96.06 233 GLU A O 1
ATOM 1845 N N . ILE A 1 234 ? -9.652 -4.975 15.087 1.00 95.94 234 ILE A N 1
ATOM 1846 C CA . ILE A 1 234 ? -8.658 -5.787 14.377 1.00 95.94 234 ILE A CA 1
ATOM 1847 C C . ILE A 1 234 ? -7.235 -5.247 14.557 1.00 95.94 234 ILE A C 1
ATOM 1849 O O . ILE A 1 234 ? -6.282 -6.016 14.563 1.00 95.94 234 ILE A O 1
ATOM 1853 N N . ASN A 1 235 ? -7.095 -3.937 14.775 1.00 95.44 235 ASN A N 1
ATOM 1854 C CA . ASN A 1 235 ? -5.820 -3.296 15.089 1.00 95.44 235 ASN A CA 1
ATOM 1855 C C . ASN A 1 235 ? -5.518 -3.250 16.601 1.00 95.44 235 ASN A C 1
ATOM 1857 O O . ASN A 1 235 ? -4.502 -2.687 17.004 1.00 95.44 235 ASN A O 1
ATOM 1861 N N . GLU A 1 236 ? -6.379 -3.819 17.452 1.00 95.06 236 GLU A N 1
ATOM 1862 C CA . GLU A 1 236 ? -6.260 -3.788 18.918 1.00 95.06 236 GLU A CA 1
ATOM 1863 C C . GLU A 1 236 ? -6.127 -2.368 19.511 1.00 95.06 236 GLU A C 1
ATOM 1865 O O . GLU A 1 236 ? -5.426 -2.141 20.506 1.00 95.06 236 GLU A O 1
ATOM 1870 N N . LEU A 1 237 ? -6.799 -1.392 18.898 1.00 94.69 237 LEU A N 1
ATOM 1871 C CA . LEU A 1 237 ? -6.706 0.023 19.239 1.00 94.69 237 LEU A CA 1
ATOM 1872 C C . LEU A 1 237 ? -7.946 0.534 19.967 1.00 94.69 237 LEU A C 1
ATOM 1874 O O . LEU A 1 237 ? -9.084 0.197 19.654 1.00 94.69 237 LEU A O 1
ATOM 1878 N N . HIS A 1 238 ? -7.699 1.394 20.956 1.00 93.81 238 HIS A N 1
ATOM 1879 C CA . HIS A 1 238 ? -8.706 2.180 21.673 1.00 93.81 238 HIS A CA 1
ATOM 1880 C C . HIS A 1 238 ? -10.026 1.438 21.993 1.00 93.81 238 HIS A C 1
ATOM 1882 O O . HIS A 1 238 ? -11.104 1.898 21.603 1.00 93.81 238 HIS A O 1
ATOM 1888 N N . PRO A 1 239 ? -9.999 0.341 22.779 1.00 93.06 239 PRO A N 1
ATOM 1889 C CA . PRO A 1 239 ? -11.200 -0.438 23.105 1.00 93.06 239 PRO A CA 1
ATOM 1890 C C . PRO A 1 239 ? -12.306 0.394 23.776 1.00 93.06 239 PRO A C 1
ATOM 1892 O O . PRO A 1 239 ? -13.492 0.087 23.661 1.00 93.06 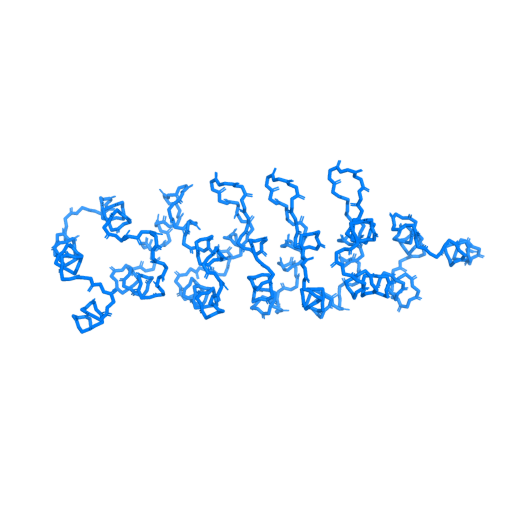239 PRO A O 1
ATOM 1895 N N . GLN A 1 240 ? -11.946 1.477 24.467 1.00 93.38 240 GLN A N 1
ATOM 1896 C CA . GLN A 1 240 ? -12.888 2.445 25.023 1.00 93.38 240 GLN A CA 1
ATOM 1897 C C . GLN A 1 240 ? -13.685 3.204 23.948 1.00 93.38 240 GLN A C 1
ATOM 1899 O O . GLN A 1 240 ? -14.876 3.438 24.151 1.00 93.38 240 GLN A O 1
ATOM 1904 N N . ILE A 1 241 ? -13.065 3.546 22.812 1.00 91.38 241 ILE A N 1
ATOM 1905 C CA . ILE A 1 241 ? -13.725 4.223 21.685 1.00 91.38 241 ILE A CA 1
ATOM 1906 C C . ILE A 1 241 ? -14.661 3.235 20.989 1.00 91.38 241 ILE A C 1
ATOM 1908 O O . ILE A 1 241 ? -15.842 3.532 20.829 1.00 91.38 241 ILE A O 1
ATOM 1912 N N . ALA A 1 242 ? -14.183 2.024 20.687 1.00 91.12 242 ALA A N 1
ATOM 1913 C CA . ALA A 1 242 ? -15.014 0.971 20.100 1.00 91.12 242 ALA A CA 1
ATOM 1914 C C . ALA A 1 242 ? -16.252 0.668 20.967 1.00 91.12 242 ALA A C 1
ATOM 1916 O O . ALA A 1 242 ? -17.376 0.591 20.471 1.00 91.12 242 ALA A O 1
ATOM 1917 N N . ASN A 1 243 ? -16.077 0.573 22.291 1.00 91.62 243 ASN A N 1
ATOM 1918 C CA . ASN A 1 243 ? -17.195 0.402 23.217 1.00 91.62 243 ASN A CA 1
ATOM 1919 C C . ASN A 1 243 ? -18.170 1.577 23.181 1.00 91.62 243 ASN A C 1
ATOM 1921 O O . ASN A 1 243 ? -19.373 1.346 23.138 1.00 91.62 243 ASN A O 1
ATOM 1925 N N . TYR A 1 244 ? -17.677 2.815 23.182 1.00 91.38 244 TYR A N 1
ATOM 1926 C CA . TYR A 1 244 ? -18.527 3.998 23.091 1.00 91.38 244 TYR A CA 1
ATOM 1927 C C . TYR A 1 244 ? -19.376 4.002 21.809 1.00 91.38 244 TYR A C 1
ATOM 1929 O O . TYR A 1 244 ? -20.591 4.175 21.890 1.00 91.38 244 TYR A O 1
ATOM 1937 N N . LEU A 1 245 ? -18.768 3.708 20.655 1.00 89.19 245 LEU A N 1
ATOM 1938 C CA . LEU A 1 245 ? -19.456 3.620 19.362 1.00 89.19 245 LEU A CA 1
ATOM 1939 C C . LEU A 1 245 ? -20.573 2.561 19.359 1.00 89.19 245 LEU A C 1
ATOM 1941 O O . LEU A 1 245 ? -21.651 2.797 18.818 1.00 89.19 245 LEU A O 1
ATOM 1945 N N . ARG A 1 246 ? -20.382 1.418 20.037 1.00 89.00 246 ARG A N 1
ATOM 1946 C CA . ARG A 1 246 ? -21.432 0.384 20.175 1.00 89.00 246 ARG A CA 1
ATOM 1947 C C . ARG A 1 246 ? -22.691 0.893 20.883 1.00 89.00 246 ARG A C 1
ATOM 1949 O O . ARG A 1 246 ? -23.777 0.385 20.602 1.00 89.00 246 ARG A O 1
ATOM 1956 N N . TYR A 1 247 ? -22.548 1.856 21.795 1.00 85.88 247 TYR A N 1
ATOM 1957 C CA . TYR A 1 247 ? -23.654 2.435 22.564 1.00 85.88 247 TYR A CA 1
ATOM 1958 C C . TYR A 1 247 ? -24.355 3.603 21.861 1.00 85.88 247 TYR A C 1
ATOM 1960 O O . TYR A 1 247 ? -25.384 4.051 22.356 1.00 85.88 247 TYR A O 1
ATOM 1968 N N . GLN A 1 248 ? -23.846 4.082 20.721 1.00 73.19 248 GLN A N 1
ATOM 1969 C CA . GLN A 1 248 ? -24.492 5.132 19.922 1.00 73.19 248 GLN A CA 1
ATOM 1970 C C . GLN A 1 248 ? -25.592 4.607 18.971 1.00 73.19 248 GLN A C 1
ATOM 1972 O O . GLN A 1 248 ? -26.093 5.371 18.149 1.00 73.19 248 GLN A O 1
ATOM 1977 N N . LYS A 1 249 ? -25.969 3.322 19.075 1.00 53.94 249 LYS A N 1
ATOM 1978 C CA . LYS A 1 249 ? -27.081 2.714 18.321 1.00 53.94 249 LYS A CA 1
ATOM 1979 C C . LYS A 1 249 ? -28.453 3.259 18.706 1.00 53.94 249 LYS A C 1
ATOM 1981 O O . LYS A 1 249 ? -28.724 3.362 19.923 1.00 53.94 249 LYS A O 1
#

Secondary structure (DSSP, 8-state):
-HHHHHHHS-HHHHHHHHHHHHHTTS-TTTHHHHHHHHS-TTS--HHHHHHHHHHS-HHHHHHHHHH-SSSSHHHHHHHHHHTTSHHHHHHHHHHHHHHS-HHHHHHHHH---TTS--GGGS-HHHHHHHHHHTTT-HHHHHHHHH---TTS--HHHH---HHHHHHHHHHTTT-HHHHHHHHT-B-TTS-BHHHHHHHH-S-HHHHHHHHHHHHHHHHHSS--HHHHHHHHHHTT--HHHHHHHHTT-

Radius of gyration: 22.11 Å; chains: 1; bounding box: 61×26×66 Å

pLDDT: mean 71.34, std 21.72, range [35.47, 97.5]

Foldseek 3Di:
DLVLCVVPDDPVLSVQLVVLLVVVVPDLPVSVVSLLVSPPLVDDDLSSLVSVVVRDALVSVVCVLVVDLARVLCLLQSLLLVCVPLVSNLSVLVSCVVRDPPVSSLCSQQDAHPQQDGSLQSALSSLLSVLVVCLVPLVSNLSQQQRAGPVQGGQLQPDLDLSSVVSNCVSCVVPLVSVLVSQLDATPVLAGSLRNCVVVVSDPSSNVSSLVSLQCSLPPHPDDLVSSLSSCVSNVHDVVVSVVSVVVD